Protein AF-A0A5C7Q6E4-F1 (afdb_monomer)

Mean predicted aligned error: 8.17 Å

Sequence (315 aa):
MKYPILRIAEDGSVPSKRLRVQKKTRAFSCTLLRSVCWPSYKSGTGKSFTATLRPIFLDYCGTESEHRAFTANLRTGRVASLDGDRTHIELLRSDPYVYAPPQRCEAGIRQIVYLPELFDLDPKQTNSETIAVVVMPPAALLNSVTPAELGAVSAALKLTNAAIDQERARIEAENVKRASSEDWYSRRPLAMPERLTLDIEALCYWALVARELSVRLDARTRFPIPQTPEFRALLLQTLYGLRLLALTDGNPLEALQAPGSYFYGRSSGGGLAVHGPGEWRANDDCGYLAPVALHIEQAKLGELLAELAKDYFNV

Structure (mmCIF, N/CA/C/O backbone):
data_AF-A0A5C7Q6E4-F1
#
_entry.id   AF-A0A5C7Q6E4-F1
#
loop_
_atom_site.group_PDB
_atom_site.id
_atom_site.type_symbol
_atom_site.label_atom_id
_atom_site.label_alt_id
_atom_site.label_comp_id
_atom_site.label_asym_id
_atom_site.label_entity_id
_atom_site.label_seq_id
_atom_site.pdbx_PDB_ins_code
_atom_site.Cartn_x
_atom_site.Cartn_y
_atom_site.Cartn_z
_atom_site.occupancy
_atom_site.B_iso_or_equiv
_atom_site.auth_seq_id
_atom_site.auth_comp_id
_atom_site.auth_asym_id
_atom_site.auth_atom_id
_atom_site.pdbx_PDB_model_num
ATOM 1 N N . MET A 1 1 ? 18.509 17.754 -11.764 1.00 56.34 1 MET A N 1
ATOM 2 C CA . MET A 1 1 ? 17.885 16.681 -12.569 1.00 56.34 1 MET A CA 1
ATOM 3 C C . MET A 1 1 ? 16.765 16.108 -11.714 1.00 56.34 1 MET A C 1
ATOM 5 O O . MET A 1 1 ? 17.052 15.794 -10.569 1.00 56.34 1 MET A O 1
ATOM 9 N N . LYS A 1 2 ? 15.510 16.103 -12.192 1.00 73.00 2 LYS A N 1
ATOM 10 C CA . LYS A 1 2 ? 14.341 15.716 -11.372 1.00 73.00 2 LYS A CA 1
ATOM 11 C C . LYS A 1 2 ? 14.400 14.238 -10.969 1.00 73.00 2 LYS A C 1
ATOM 13 O O . LYS A 1 2 ? 14.178 13.914 -9.813 1.00 73.00 2 LYS A O 1
ATOM 18 N N . TYR A 1 3 ? 14.778 13.378 -11.910 1.00 82.94 3 TYR A N 1
ATOM 19 C CA . TYR A 1 3 ? 14.846 11.932 -11.733 1.00 82.94 3 TYR A CA 1
ATOM 20 C C . TYR A 1 3 ? 16.291 11.437 -11.568 1.00 82.94 3 TYR A C 1
ATOM 22 O O . TYR A 1 3 ? 17.164 11.905 -12.308 1.00 82.94 3 TYR A O 1
ATOM 30 N N . PRO A 1 4 ? 16.560 10.475 -10.666 1.00 87.19 4 PRO A N 1
ATOM 31 C CA . PRO A 1 4 ? 17.855 9.802 -10.586 1.00 87.19 4 PRO A CA 1
ATOM 32 C C . PRO A 1 4 ? 18.147 8.944 -11.827 1.00 87.19 4 PRO A C 1
ATOM 34 O O . PRO A 1 4 ? 17.231 8.433 -12.473 1.00 87.19 4 PRO A O 1
ATOM 37 N N . ILE A 1 5 ? 19.426 8.717 -12.131 1.00 89.75 5 ILE A N 1
ATOM 38 C CA . ILE A 1 5 ? 19.857 7.777 -13.177 1.00 89.75 5 ILE A CA 1
ATOM 39 C C . ILE A 1 5 ? 20.369 6.492 -12.523 1.00 89.75 5 ILE A C 1
ATOM 41 O O . ILE A 1 5 ? 21.129 6.525 -11.556 1.00 89.75 5 ILE A O 1
ATOM 45 N N . LEU A 1 6 ?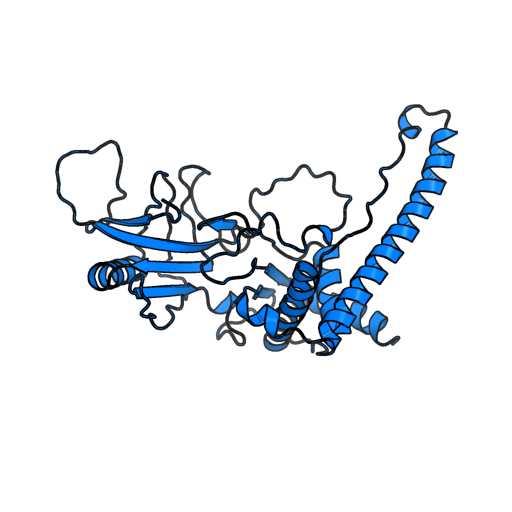 19.968 5.357 -13.081 1.00 91.19 6 LEU A N 1
ATOM 46 C CA . LEU A 1 6 ? 20.527 4.041 -12.827 1.00 91.19 6 LEU A CA 1
ATOM 47 C C . LEU A 1 6 ? 21.587 3.731 -13.870 1.00 91.19 6 LEU A C 1
ATOM 49 O O . LEU A 1 6 ? 21.345 3.913 -15.062 1.00 91.19 6 LEU A O 1
ATOM 53 N N . ARG A 1 7 ? 22.739 3.217 -13.440 1.00 91.94 7 ARG A N 1
ATOM 54 C CA . ARG A 1 7 ? 23.830 2.838 -14.346 1.00 91.94 7 ARG A CA 1
ATOM 55 C C . ARG A 1 7 ? 24.311 1.424 -14.080 1.00 91.94 7 ARG A C 1
ATOM 57 O O . ARG A 1 7 ? 24.544 1.057 -12.932 1.00 91.94 7 ARG A O 1
ATOM 64 N N . ILE A 1 8 ? 24.512 0.659 -15.147 1.00 89.31 8 ILE A N 1
ATOM 65 C CA . ILE A 1 8 ? 25.194 -0.638 -15.107 1.00 89.31 8 ILE A CA 1
ATOM 66 C C . ILE A 1 8 ? 26.396 -0.565 -16.046 1.00 89.31 8 ILE A C 1
ATOM 68 O O . ILE A 1 8 ? 26.243 -0.256 -17.231 1.00 89.31 8 ILE A O 1
ATOM 72 N N . ALA A 1 9 ? 27.590 -0.852 -15.529 1.00 80.38 9 ALA A N 1
ATOM 73 C CA . ALA A 1 9 ? 28.785 -0.976 -16.356 1.00 80.38 9 ALA A CA 1
ATOM 74 C C . ALA A 1 9 ? 28.756 -2.289 -17.159 1.00 80.38 9 ALA A C 1
ATOM 76 O O . ALA A 1 9 ? 28.317 -3.331 -16.665 1.00 80.38 9 ALA A O 1
ATOM 77 N N . GLU A 1 10 ? 29.237 -2.259 -18.402 1.00 66.06 10 GLU A N 1
ATOM 78 C CA . GLU A 1 10 ? 29.269 -3.421 -19.302 1.00 66.06 10 GLU A CA 1
ATOM 79 C C . GLU A 1 10 ? 30.142 -4.574 -18.775 1.00 66.06 10 GLU A C 1
ATOM 81 O O . GLU A 1 10 ? 29.842 -5.739 -19.036 1.00 66.06 10 GLU A O 1
ATOM 86 N N . ASP A 1 11 ? 31.156 -4.286 -17.958 1.00 65.38 11 ASP A N 1
ATOM 87 C CA . ASP A 1 11 ? 31.991 -5.287 -17.280 1.00 65.38 11 ASP A CA 1
ATOM 88 C C . ASP A 1 11 ? 31.411 -5.761 -15.933 1.00 65.38 11 ASP A C 1
ATOM 90 O O . ASP A 1 11 ? 32.007 -6.604 -15.266 1.00 65.38 11 ASP A O 1
ATOM 94 N N . GLY A 1 12 ? 30.251 -5.235 -15.521 1.00 58.91 12 GLY A N 1
ATOM 95 C CA . GLY A 1 12 ? 29.641 -5.518 -14.221 1.00 58.91 12 GLY A CA 1
ATOM 96 C C . GLY A 1 12 ? 30.391 -4.905 -13.036 1.00 58.91 12 GLY A C 1
ATOM 97 O O . GLY A 1 12 ? 30.035 -5.182 -11.891 1.00 58.91 12 GLY A O 1
ATOM 98 N N . SER A 1 13 ? 31.411 -4.075 -13.282 1.00 59.16 13 SER A N 1
ATOM 99 C CA . SER A 1 13 ? 32.113 -3.366 -12.219 1.00 59.16 13 SER A CA 1
ATOM 100 C C . SER A 1 13 ? 31.214 -2.291 -11.610 1.00 59.16 13 SER A C 1
ATOM 102 O O . SER A 1 13 ? 30.455 -1.601 -12.294 1.00 59.16 13 SER A O 1
ATOM 104 N N . VAL A 1 14 ? 31.300 -2.126 -10.291 1.00 57.50 14 VAL A N 1
ATOM 105 C CA . VAL A 1 14 ? 30.669 -0.987 -9.626 1.00 57.50 14 VAL A CA 1
ATOM 106 C C . VAL A 1 14 ? 31.525 0.250 -9.923 1.00 57.50 14 VAL A C 1
ATOM 108 O O . VAL A 1 14 ? 32.718 0.229 -9.598 1.00 57.50 14 VAL A O 1
ATOM 111 N N . PRO A 1 15 ? 30.977 1.336 -10.505 1.00 50.78 15 PRO A N 1
ATOM 112 C CA . PRO A 1 15 ? 31.772 2.509 -10.857 1.00 50.78 15 PRO A CA 1
ATOM 113 C C . PRO A 1 15 ? 32.374 3.162 -9.602 1.00 50.78 15 PRO A C 1
ATOM 115 O O . PRO A 1 15 ? 31.714 3.911 -8.883 1.00 50.78 15 PRO A O 1
ATOM 118 N N . SER A 1 16 ? 33.645 2.887 -9.301 1.00 49.28 16 SER A N 1
ATOM 119 C CA . SER A 1 16 ? 34.326 3.516 -8.167 1.00 49.28 16 SER A CA 1
ATOM 120 C C . SER A 1 16 ? 34.857 4.898 -8.566 1.00 49.28 16 SER A C 1
ATOM 122 O O . SER A 1 16 ? 35.568 5.046 -9.560 1.00 49.28 16 SER A O 1
ATOM 124 N N . LYS A 1 17 ? 34.580 5.934 -7.757 1.00 50.31 17 LYS A N 1
ATOM 125 C CA . LYS A 1 17 ? 35.124 7.296 -7.971 1.00 50.31 17 LYS A CA 1
ATOM 126 C C . LYS A 1 17 ? 36.666 7.353 -7.938 1.00 50.31 17 LYS A C 1
ATOM 128 O O . LYS A 1 17 ? 37.229 8.350 -8.376 1.00 50.31 17 LYS A O 1
ATOM 133 N N . ARG A 1 18 ? 37.353 6.327 -7.409 1.00 46.25 18 ARG A N 1
ATOM 134 C CA . ARG A 1 18 ? 38.813 6.331 -7.171 1.00 46.25 18 ARG A CA 1
ATOM 135 C C . ARG A 1 18 ? 39.655 5.740 -8.304 1.00 46.25 18 ARG A C 1
ATOM 137 O O . ARG A 1 18 ? 40.854 5.980 -8.323 1.00 46.25 18 ARG A O 1
ATOM 144 N N . LEU A 1 19 ? 39.056 5.043 -9.267 1.00 43.25 19 LEU A N 1
ATOM 145 C CA . LEU A 1 19 ? 39.764 4.495 -10.427 1.00 43.25 19 LEU A CA 1
ATOM 146 C C . LEU A 1 19 ? 39.257 5.153 -11.714 1.00 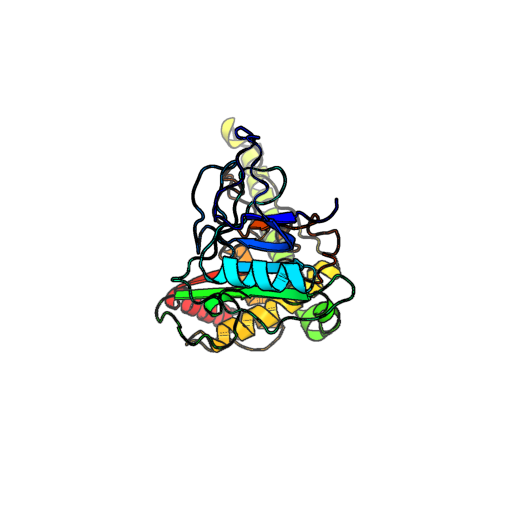43.25 19 LEU A C 1
ATOM 148 O O . LEU A 1 19 ? 38.675 4.511 -12.578 1.00 43.25 19 LEU A O 1
ATOM 152 N N . ARG A 1 20 ? 39.539 6.452 -11.875 1.00 44.19 20 ARG A N 1
ATOM 153 C CA . ARG A 1 20 ? 39.555 7.116 -13.195 1.00 44.19 20 ARG A CA 1
ATOM 154 C C . ARG A 1 20 ? 40.805 6.704 -13.994 1.00 44.19 20 ARG A C 1
ATOM 156 O O . ARG A 1 20 ? 41.472 7.540 -14.593 1.00 44.19 20 ARG A O 1
ATOM 163 N N . VAL A 1 21 ? 41.144 5.416 -14.002 1.00 43.50 21 VAL A N 1
ATOM 164 C CA . VAL A 1 21 ? 42.057 4.889 -15.019 1.00 43.50 21 VAL A CA 1
ATOM 165 C C . VAL A 1 21 ? 41.197 4.653 -16.251 1.00 43.50 21 VAL A C 1
ATOM 167 O O . VAL A 1 21 ? 40.199 3.940 -16.193 1.00 43.50 21 VAL A O 1
ATOM 170 N N . GLN A 1 22 ? 41.550 5.344 -17.330 1.00 44.62 22 GLN A N 1
ATOM 171 C CA . GLN A 1 22 ? 40.852 5.445 -18.608 1.00 44.62 22 GLN A CA 1
ATOM 172 C C . GLN A 1 22 ? 40.637 4.084 -19.300 1.00 44.62 22 GLN A C 1
ATOM 174 O O . GLN A 1 22 ? 41.231 3.799 -20.335 1.00 44.62 22 GLN A O 1
ATOM 179 N N . LYS A 1 23 ? 39.740 3.243 -18.792 1.00 46.44 23 LYS A N 1
ATOM 180 C CA . LYS A 1 23 ? 39.027 2.288 -19.641 1.00 46.44 23 LYS A CA 1
ATOM 181 C C . LYS A 1 23 ? 37.675 2.905 -19.953 1.00 46.44 23 LYS A C 1
ATOM 183 O O . LYS A 1 23 ? 36.889 3.171 -19.052 1.00 46.44 23 LYS A O 1
ATOM 188 N N . LYS A 1 24 ? 37.424 3.181 -21.237 1.00 46.47 24 LYS A N 1
ATOM 189 C CA . LYS A 1 24 ? 36.079 3.473 -21.746 1.00 46.47 24 LYS A CA 1
ATOM 190 C C . LYS A 1 24 ? 35.253 2.193 -21.618 1.00 46.47 24 LYS A C 1
ATOM 192 O O . LYS A 1 24 ? 35.083 1.470 -22.592 1.00 46.47 24 LYS A O 1
ATOM 197 N N . THR A 1 25 ? 34.803 1.868 -20.415 1.00 55.84 25 THR A N 1
ATOM 198 C CA . THR A 1 25 ? 33.768 0.858 -20.230 1.00 55.84 25 THR A CA 1
ATOM 199 C C . THR A 1 25 ? 32.462 1.468 -20.704 1.00 55.84 25 THR A C 1
ATOM 201 O O . THR A 1 25 ? 32.078 2.556 -20.266 1.00 55.84 25 THR A O 1
ATOM 204 N N . ARG A 1 26 ? 31.790 0.800 -21.644 1.00 71.06 26 ARG A N 1
ATOM 205 C CA . ARG A 1 26 ? 30.433 1.179 -22.019 1.00 71.06 26 ARG A CA 1
ATOM 206 C C . ARG A 1 26 ? 29.566 1.033 -20.768 1.00 71.06 26 ARG A C 1
ATOM 208 O O . ARG A 1 26 ? 29.703 0.068 -20.019 1.00 71.06 26 ARG A O 1
ATOM 215 N N . ALA A 1 27 ? 28.709 2.004 -20.510 1.00 81.19 27 ALA A N 1
ATOM 216 C CA . ALA A 1 27 ? 27.735 1.933 -19.432 1.00 81.19 27 ALA A CA 1
ATOM 217 C C . ALA A 1 27 ? 26.349 2.096 -20.041 1.00 81.19 27 ALA A C 1
ATOM 219 O O . ALA A 1 27 ? 26.173 2.866 -20.986 1.00 81.19 27 ALA A O 1
ATOM 220 N N . PHE A 1 28 ? 25.386 1.358 -19.508 1.00 89.12 28 PHE A N 1
ATOM 221 C CA . PHE A 1 28 ? 23.985 1.480 -19.882 1.00 89.12 28 PHE A CA 1
ATOM 222 C C . PHE A 1 28 ? 23.279 2.267 -18.792 1.00 89.12 28 PHE A C 1
ATOM 224 O O . PHE A 1 28 ? 23.440 1.948 -17.609 1.00 89.12 28 PHE A O 1
ATOM 231 N N . SER A 1 29 ? 22.529 3.290 -19.192 1.00 91.88 29 SER A N 1
ATOM 232 C CA . SER A 1 29 ? 21.852 4.183 -18.261 1.00 91.88 29 SER A CA 1
ATOM 233 C C . SER A 1 29 ? 20.348 4.158 -18.490 1.00 91.88 29 SER A C 1
ATOM 235 O O . SER A 1 29 ? 19.885 4.098 -19.624 1.00 91.88 29 SER A O 1
ATOM 237 N N . CYS A 1 30 ? 19.577 4.195 -17.411 1.00 94.12 30 CYS A N 1
ATOM 238 C CA . CYS A 1 30 ? 18.129 4.377 -17.447 1.00 94.12 30 CYS A CA 1
ATOM 239 C C . CYS A 1 30 ? 17.724 5.356 -16.347 1.00 94.12 30 CYS A C 1
ATOM 241 O O . CYS A 1 30 ? 18.316 5.376 -15.273 1.00 94.12 30 CYS A O 1
ATOM 243 N N . THR A 1 31 ? 16.710 6.165 -16.595 1.00 92.88 31 THR A N 1
ATOM 244 C CA . THR A 1 31 ? 16.103 7.056 -15.611 1.00 92.88 31 THR A CA 1
ATOM 245 C C . THR A 1 31 ? 15.245 6.242 -14.644 1.00 92.88 31 THR A C 1
ATOM 247 O O . THR A 1 31 ? 14.344 5.527 -15.078 1.00 92.88 31 THR A O 1
ATOM 250 N N . LEU A 1 32 ? 15.507 6.343 -13.338 1.00 91.94 32 LEU A N 1
ATOM 251 C CA . LEU A 1 32 ? 14.658 5.754 -12.302 1.00 91.94 32 LEU A CA 1
ATOM 252 C C . LEU A 1 32 ? 13.390 6.591 -12.166 1.00 91.94 32 LEU A C 1
ATOM 254 O O . LEU A 1 32 ? 13.480 7.733 -11.726 1.00 91.94 32 LEU A O 1
ATOM 258 N N . LEU A 1 33 ? 12.234 6.010 -12.484 1.00 90.56 33 LEU A N 1
ATOM 259 C CA . LEU A 1 33 ? 10.931 6.640 -12.276 1.00 90.56 33 LEU A CA 1
ATOM 260 C C . LEU A 1 33 ? 10.447 6.402 -10.844 1.00 90.56 33 LEU A C 1
ATOM 262 O O . LEU A 1 33 ? 10.164 7.348 -10.114 1.00 90.56 33 LEU A O 1
ATOM 266 N N . ARG A 1 34 ? 10.430 5.138 -10.404 1.00 90.56 34 ARG A N 1
ATOM 267 C CA . ARG A 1 34 ? 10.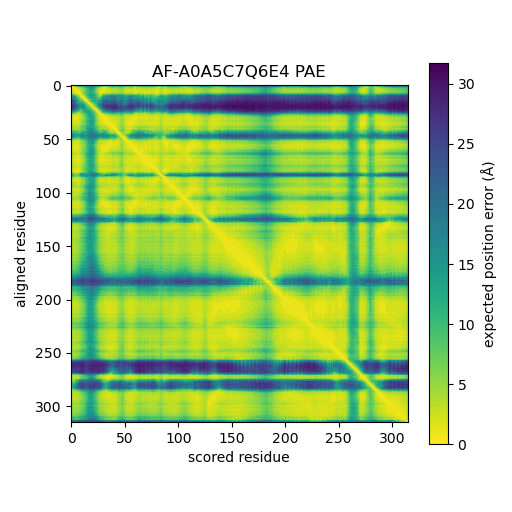042 4.768 -9.040 1.00 90.56 34 ARG A CA 1
ATOM 268 C C . ARG A 1 34 ? 10.680 3.457 -8.607 1.00 90.56 34 ARG A C 1
ATOM 270 O O . ARG A 1 34 ? 10.789 2.514 -9.377 1.00 90.56 34 ARG A O 1
ATOM 277 N N . SER A 1 35 ? 11.077 3.377 -7.349 1.00 92.06 35 SER A N 1
ATOM 278 C CA . SER A 1 35 ? 11.512 2.157 -6.682 1.00 92.06 35 SER A CA 1
ATOM 279 C C . SER A 1 35 ? 10.841 2.102 -5.320 1.00 92.06 35 SER A C 1
ATOM 281 O O . SER A 1 35 ? 10.897 3.074 -4.573 1.00 92.06 35 SER A O 1
ATOM 283 N N . VAL A 1 36 ? 10.189 0.987 -5.008 1.00 92.50 36 VAL A N 1
ATOM 284 C CA . VAL A 1 36 ? 9.581 0.738 -3.698 1.00 92.50 36 VAL A CA 1
ATOM 285 C C . VAL A 1 36 ? 10.333 -0.409 -3.049 1.00 92.50 36 VAL A C 1
ATOM 287 O O . VAL A 1 36 ? 10.425 -1.499 -3.613 1.00 92.50 36 VAL A O 1
ATOM 290 N N . CYS A 1 37 ? 10.874 -0.166 -1.864 1.00 91.38 37 CYS A N 1
ATOM 291 C CA . CYS A 1 37 ? 11.560 -1.147 -1.037 1.00 91.38 37 CYS A CA 1
ATOM 292 C C . CYS A 1 37 ? 10.750 -1.389 0.235 1.00 91.38 37 CYS A C 1
ATOM 294 O O . CYS A 1 37 ? 10.215 -0.452 0.820 1.00 91.38 37 CYS A O 1
ATOM 296 N N . TRP A 1 38 ? 10.701 -2.637 0.692 1.00 90.88 38 TRP A N 1
ATOM 297 C CA . TRP A 1 38 ? 10.017 -3.001 1.928 1.00 90.88 38 TRP A CA 1
ATOM 298 C C . TRP A 1 38 ? 10.963 -3.819 2.808 1.00 90.88 38 TRP A C 1
ATOM 300 O O . TRP A 1 38 ? 10.960 -5.045 2.721 1.00 90.88 38 TRP A O 1
ATOM 310 N N . PRO A 1 39 ? 11.830 -3.176 3.611 1.00 85.94 39 PRO A N 1
ATOM 311 C CA . PRO A 1 39 ? 12.955 -3.868 4.236 1.00 85.94 39 PRO A CA 1
ATOM 312 C C . PRO A 1 39 ? 12.559 -4.955 5.245 1.00 85.94 39 PRO A C 1
ATOM 314 O O . PRO A 1 39 ? 13.332 -5.891 5.437 1.00 85.94 39 PRO A O 1
ATOM 317 N N . SER A 1 40 ? 11.367 -4.862 5.849 1.00 83.56 40 SER A N 1
ATOM 318 C CA . SER A 1 40 ? 10.814 -5.898 6.737 1.00 83.56 40 SER A CA 1
ATOM 319 C C . SER A 1 40 ? 10.341 -7.149 5.995 1.00 83.56 40 SER A C 1
ATOM 321 O O . SER A 1 40 ? 10.350 -8.230 6.573 1.00 83.56 40 SER A O 1
ATOM 323 N N . TYR A 1 41 ? 9.969 -7.021 4.720 1.00 85.62 41 TYR A N 1
ATOM 324 C CA . TYR A 1 41 ? 9.653 -8.155 3.854 1.00 85.62 41 TYR A CA 1
ATOM 325 C C . TYR A 1 41 ? 10.903 -8.676 3.141 1.00 85.62 41 TYR A C 1
ATOM 327 O O . TYR A 1 41 ? 11.169 -9.874 3.094 1.00 85.62 41 TYR A O 1
ATOM 335 N N . LYS A 1 42 ? 11.702 -7.753 2.603 1.00 85.44 42 LYS A N 1
ATOM 336 C CA . LYS A 1 42 ? 12.900 -8.053 1.831 1.00 85.44 42 LYS A CA 1
ATOM 337 C C . LYS A 1 42 ? 14.005 -7.063 2.142 1.00 85.44 42 LYS A C 1
ATOM 339 O O . LYS A 1 42 ? 14.030 -5.934 1.648 1.00 85.44 42 LYS A O 1
ATOM 344 N N . SER A 1 43 ? 14.948 -7.515 2.956 1.00 84.06 43 SER A N 1
ATOM 345 C CA . SER A 1 43 ? 16.066 -6.696 3.391 1.00 84.06 43 SER A CA 1
ATOM 346 C C . SER A 1 43 ? 17.073 -6.467 2.263 1.00 84.06 43 SER A C 1
ATOM 348 O O . SER A 1 43 ? 17.479 -7.380 1.535 1.00 84.06 43 SER A O 1
ATOM 350 N N . GLY A 1 44 ? 17.493 -5.210 2.131 1.00 79.19 44 GLY A N 1
ATOM 351 C CA . GLY A 1 44 ? 18.699 -4.856 1.395 1.00 79.19 44 GLY A CA 1
ATOM 352 C C . GLY A 1 44 ? 19.966 -5.270 2.150 1.00 79.19 44 GLY A C 1
ATOM 353 O O . GLY A 1 44 ? 19.911 -5.812 3.254 1.00 79.19 44 GLY A O 1
ATOM 354 N N . THR A 1 45 ? 21.129 -4.980 1.572 1.00 77.75 45 THR A N 1
ATOM 355 C CA . THR A 1 45 ? 22.430 -5.209 2.223 1.00 77.75 45 THR A CA 1
ATOM 356 C C . THR A 1 45 ? 23.226 -3.909 2.355 1.00 77.75 45 THR A C 1
ATOM 358 O O . THR A 1 45 ? 22.983 -2.943 1.639 1.00 77.75 45 THR A O 1
ATOM 361 N N . GLY A 1 46 ? 24.190 -3.855 3.279 1.00 66.88 46 GLY A N 1
ATOM 362 C CA . GLY A 1 46 ? 25.039 -2.674 3.490 1.00 66.88 46 GLY A CA 1
ATOM 363 C C . GLY A 1 46 ? 24.464 -1.626 4.457 1.00 66.88 46 GLY A C 1
ATOM 364 O O . GLY A 1 46 ? 23.350 -1.746 4.958 1.00 66.88 46 GLY A O 1
ATOM 365 N N . LYS A 1 47 ? 25.271 -0.605 4.782 1.00 62.12 47 LYS A N 1
ATOM 366 C CA . LYS A 1 47 ? 24.898 0.504 5.685 1.00 62.12 47 LYS A CA 1
ATOM 367 C C . LYS A 1 47 ? 24.387 1.701 4.875 1.00 62.12 47 LYS A C 1
ATOM 369 O O . LYS A 1 47 ? 24.843 1.880 3.757 1.00 62.12 47 LYS A O 1
ATOM 374 N N . SER A 1 48 ? 23.522 2.531 5.470 1.00 58.69 48 SER A N 1
ATOM 375 C CA . SER A 1 48 ? 22.813 3.703 4.895 1.00 58.69 48 SER A CA 1
ATOM 376 C C . SER A 1 48 ? 23.381 4.303 3.589 1.00 58.69 48 SER A C 1
ATOM 378 O O . SER A 1 48 ? 22.704 4.302 2.571 1.00 58.69 48 SER A O 1
ATOM 380 N N . PHE A 1 49 ? 24.641 4.753 3.574 1.00 50.78 49 PHE A N 1
ATOM 381 C CA . PHE A 1 49 ? 25.243 5.443 2.419 1.00 50.78 49 PHE A CA 1
ATOM 382 C C . PHE A 1 49 ? 25.854 4.530 1.345 1.00 50.78 49 PHE A C 1
ATOM 384 O O . PHE A 1 49 ? 26.345 5.031 0.340 1.00 50.78 49 PHE A O 1
ATOM 391 N N . THR A 1 50 ? 25.894 3.218 1.582 1.00 63.66 50 THR A N 1
ATOM 392 C CA . THR A 1 50 ? 26.392 2.158 0.687 1.00 63.66 50 THR A CA 1
ATOM 393 C C . THR A 1 50 ? 25.358 1.038 0.536 1.00 63.66 50 THR A C 1
ATOM 395 O O . THR A 1 50 ? 25.723 -0.137 0.434 1.00 63.66 50 THR A O 1
ATOM 398 N N . ALA A 1 51 ? 24.073 1.367 0.680 1.00 80.75 51 ALA A N 1
ATOM 399 C CA . ALA A 1 51 ? 23.021 0.368 0.748 1.00 80.75 51 ALA A CA 1
ATOM 400 C C . ALA A 1 51 ? 22.750 -0.226 -0.639 1.00 80.75 51 ALA A C 1
ATOM 402 O O . ALA A 1 51 ? 22.577 0.492 -1.622 1.00 80.75 51 ALA A O 1
ATOM 403 N N . THR A 1 52 ? 22.681 -1.548 -0.708 1.00 86.88 52 THR A N 1
ATOM 404 C CA . THR A 1 52 ? 22.106 -2.270 -1.837 1.00 86.88 52 THR A CA 1
ATOM 405 C C . THR A 1 52 ? 20.635 -2.490 -1.541 1.00 86.88 52 THR A C 1
ATOM 407 O O . THR A 1 52 ? 20.264 -3.291 -0.683 1.00 86.88 52 THR A O 1
ATOM 410 N N . LEU A 1 53 ? 19.806 -1.730 -2.237 1.00 89.81 53 LEU A N 1
ATOM 411 C CA . LEU A 1 53 ? 18.360 -1.783 -2.206 1.00 89.81 53 LEU A CA 1
ATOM 412 C C . LEU A 1 53 ? 17.870 -2.975 -3.027 1.00 89.81 53 LEU A C 1
ATOM 414 O O . LEU A 1 53 ? 18.341 -3.219 -4.139 1.00 89.81 53 LEU A O 1
ATOM 418 N N . ARG A 1 54 ? 16.882 -3.684 -2.484 1.00 92.50 54 ARG A N 1
ATOM 419 C CA . ARG A 1 54 ? 16.192 -4.788 -3.153 1.00 92.50 54 ARG A CA 1
ATOM 420 C C . ARG A 1 54 ? 14.722 -4.423 -3.298 1.00 92.50 54 ARG A C 1
ATOM 422 O O . ARG A 1 54 ? 13.933 -4.710 -2.397 1.00 92.50 54 ARG A O 1
ATOM 429 N N . PRO A 1 55 ? 14.356 -3.719 -4.378 1.00 94.25 55 PRO A N 1
ATOM 430 C CA . PRO A 1 55 ? 13.003 -3.220 -4.531 1.00 94.25 55 PRO A CA 1
ATOM 431 C C . PRO A 1 55 ? 12.006 -4.360 -4.713 1.00 94.25 55 PRO A C 1
ATOM 433 O O . PRO A 1 55 ? 12.279 -5.338 -5.404 1.00 94.25 55 PRO A O 1
ATOM 436 N N . ILE A 1 56 ? 10.823 -4.209 -4.132 1.00 95.38 56 ILE A N 1
ATOM 437 C CA . ILE A 1 56 ? 9.658 -5.046 -4.430 1.00 95.38 56 ILE A CA 1
ATOM 438 C C . ILE A 1 56 ? 8.935 -4.577 -5.702 1.00 95.38 56 ILE A C 1
ATOM 440 O O . ILE A 1 56 ? 8.204 -5.348 -6.320 1.00 95.38 56 ILE A O 1
ATOM 444 N N . PHE A 1 57 ? 9.176 -3.325 -6.103 1.00 96.56 57 PHE A N 1
ATOM 445 C CA . PHE A 1 57 ? 8.677 -2.694 -7.320 1.00 96.56 57 PHE A CA 1
ATOM 446 C C . PHE A 1 57 ? 9.726 -1.727 -7.870 1.00 96.56 57 PHE A C 1
ATOM 448 O O . PHE A 1 57 ? 10.301 -0.942 -7.116 1.00 96.56 57 PHE A O 1
ATOM 455 N N . LEU A 1 58 ? 9.953 -1.757 -9.177 1.00 96.25 58 LEU A N 1
ATOM 456 C CA . LEU A 1 58 ? 10.907 -0.920 -9.887 1.00 96.25 58 LEU A CA 1
ATOM 457 C C . LEU A 1 58 ? 10.311 -0.479 -11.228 1.00 96.25 58 LEU A C 1
ATOM 459 O O . LEU A 1 58 ? 9.882 -1.304 -12.028 1.00 96.25 58 LEU A O 1
ATOM 463 N N . ASP A 1 59 ? 10.349 0.817 -11.490 1.00 95.12 59 ASP A N 1
ATOM 464 C CA . ASP A 1 59 ? 9.908 1.460 -12.719 1.00 95.12 59 ASP A CA 1
ATOM 465 C C . ASP A 1 59 ? 11.021 2.377 -13.225 1.00 95.12 59 ASP A C 1
ATOM 467 O O . ASP A 1 59 ? 11.528 3.236 -12.494 1.00 95.12 59 ASP A O 1
ATOM 471 N N . TYR A 1 60 ? 11.438 2.166 -14.466 1.00 95.00 60 TYR A N 1
ATOM 472 C CA . TYR A 1 60 ? 12.504 2.929 -15.102 1.00 95.00 60 TYR A CA 1
ATOM 473 C C . TYR A 1 60 ? 12.227 3.137 -16.584 1.00 95.00 60 TYR A C 1
ATOM 475 O O . TYR A 1 60 ? 11.515 2.365 -17.225 1.00 95.00 60 TYR A O 1
ATOM 483 N N . CYS A 1 61 ? 12.831 4.183 -17.137 1.00 94.69 61 CYS A N 1
ATOM 484 C CA . CYS A 1 61 ? 12.723 4.538 -18.544 1.00 94.69 61 CYS A CA 1
ATOM 485 C C . CYS A 1 61 ? 14.111 4.708 -19.159 1.00 94.69 61 CYS A C 1
ATOM 487 O O . CYS A 1 61 ? 15.019 5.233 -18.520 1.00 94.69 61 CYS A O 1
ATOM 489 N N . GLY A 1 62 ? 14.290 4.281 -20.403 1.00 94.56 62 GLY A N 1
ATOM 490 C CA . GLY A 1 62 ? 15.531 4.490 -21.145 1.00 94.56 62 GLY A CA 1
ATOM 491 C C . GLY A 1 62 ? 15.281 4.605 -22.639 1.00 94.56 62 GLY A C 1
ATOM 492 O O . GLY A 1 62 ? 14.192 4.302 -23.125 1.00 94.56 62 GLY A O 1
ATOM 493 N N . THR A 1 63 ? 16.297 5.017 -23.391 1.00 94.06 63 THR A N 1
ATOM 494 C CA . THR A 1 63 ? 16.244 4.960 -24.859 1.00 94.06 63 THR A CA 1
ATOM 495 C C . THR A 1 63 ? 16.107 3.508 -25.335 1.00 94.06 63 THR A C 1
ATOM 497 O O . THR A 1 63 ? 16.448 2.581 -24.605 1.00 94.06 63 THR A O 1
ATOM 500 N N . GLU A 1 64 ? 15.635 3.264 -26.562 1.00 89.31 64 GLU A N 1
ATOM 501 C CA . GLU A 1 64 ? 15.422 1.890 -27.059 1.00 89.31 64 GLU A CA 1
ATOM 502 C C . GLU A 1 64 ? 16.697 1.025 -27.026 1.00 89.31 64 GLU A C 1
ATOM 504 O O . GLU A 1 64 ? 16.641 -0.174 -26.737 1.00 89.31 64 GLU A O 1
ATOM 509 N N . SER A 1 65 ? 17.858 1.635 -27.273 1.00 86.88 65 SER A N 1
ATOM 510 C CA . SER A 1 65 ? 19.152 0.953 -27.230 1.00 86.88 65 SER A CA 1
ATOM 511 C C . SER A 1 65 ? 19.645 0.714 -25.798 1.00 86.88 65 SER A C 1
ATOM 513 O O . SER A 1 65 ? 20.129 -0.381 -25.500 1.00 86.88 65 SER A O 1
ATOM 515 N N . GLU A 1 66 ? 19.507 1.694 -24.900 1.00 93.25 66 GLU A N 1
ATOM 516 C CA . GLU A 1 66 ? 19.935 1.562 -23.504 1.00 93.25 66 GLU A CA 1
ATOM 517 C C . GLU A 1 66 ? 19.015 0.647 -22.702 1.00 93.25 66 GLU A C 1
ATOM 519 O O . GLU A 1 66 ? 19.511 -0.224 -21.990 1.00 93.25 66 GLU A O 1
ATOM 524 N N . HIS A 1 67 ? 17.694 0.781 -22.861 1.00 95.38 67 HIS A N 1
ATOM 525 C CA . HIS A 1 67 ? 16.684 -0.024 -22.168 1.00 95.38 67 HIS A CA 1
ATOM 526 C C . HIS A 1 67 ? 16.915 -1.518 -22.387 1.00 95.38 67 HIS A C 1
ATOM 528 O O . HIS A 1 67 ? 16.945 -2.284 -21.421 1.00 95.38 67 HIS A O 1
ATOM 534 N N . ARG A 1 68 ? 17.129 -1.939 -23.641 1.00 93.50 68 ARG A N 1
ATOM 535 C CA . ARG A 1 68 ? 17.321 -3.355 -23.982 1.00 93.50 68 ARG A CA 1
ATOM 536 C C . ARG A 1 68 ? 18.535 -3.937 -23.262 1.00 93.50 68 ARG A C 1
ATOM 538 O O . ARG A 1 68 ? 18.438 -4.995 -22.640 1.00 93.50 68 ARG A O 1
ATOM 545 N N . ALA A 1 69 ? 19.670 -3.244 -23.338 1.00 92.25 69 ALA A N 1
ATOM 546 C CA . ALA A 1 69 ? 20.905 -3.689 -22.707 1.00 92.25 69 ALA A CA 1
ATOM 547 C C . ALA A 1 69 ? 20.804 -3.643 -21.176 1.00 92.25 69 ALA A C 1
ATOM 549 O O . ALA A 1 69 ? 21.175 -4.604 -20.503 1.00 92.25 69 ALA A O 1
ATOM 550 N N . PHE A 1 70 ? 20.255 -2.567 -20.616 1.00 94.62 70 PHE A N 1
ATOM 551 C CA . PHE A 1 70 ? 20.076 -2.395 -19.177 1.00 94.62 70 PHE A CA 1
ATOM 552 C C . PHE A 1 70 ? 19.162 -3.478 -18.583 1.00 94.62 70 PHE A C 1
ATOM 554 O O . PHE A 1 70 ? 19.537 -4.143 -17.618 1.00 94.62 70 PHE A O 1
ATOM 561 N N . THR A 1 71 ? 18.015 -3.740 -19.221 1.00 95.38 71 THR A N 1
ATOM 562 C CA . THR A 1 71 ? 17.054 -4.777 -18.808 1.00 95.38 71 THR A CA 1
ATOM 563 C C . THR A 1 71 ? 17.679 -6.170 -18.843 1.00 95.38 71 THR A C 1
ATOM 565 O O . THR A 1 71 ? 17.510 -6.946 -17.902 1.00 95.38 71 THR A O 1
ATOM 568 N N . ALA A 1 72 ? 18.430 -6.496 -19.903 1.00 93.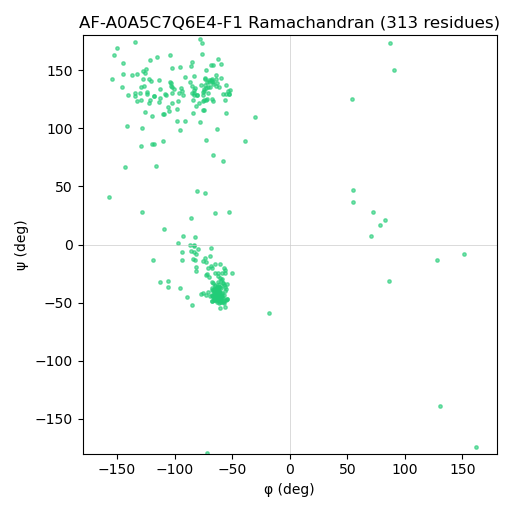38 72 ALA A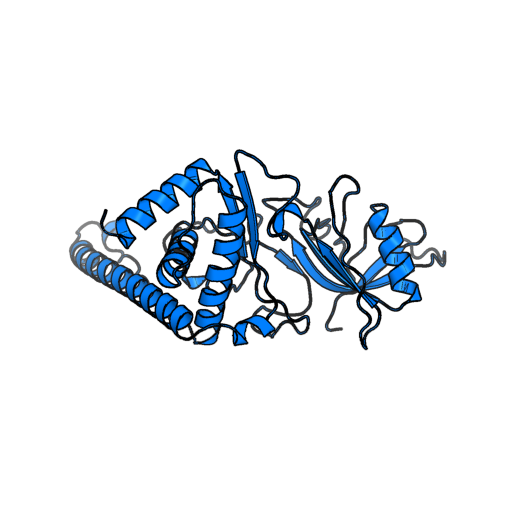 N 1
ATOM 569 C CA . ALA A 1 72 ? 19.128 -7.776 -20.005 1.00 93.38 72 ALA A CA 1
ATOM 570 C C . ALA A 1 72 ? 20.149 -7.954 -18.870 1.00 93.38 72 ALA A C 1
ATOM 572 O O . ALA A 1 72 ? 20.192 -9.009 -18.240 1.00 93.38 72 ALA A O 1
ATOM 573 N N . ASN A 1 73 ? 20.918 -6.908 -18.555 1.00 93.12 73 ASN A N 1
ATOM 574 C CA . ASN A 1 73 ? 21.878 -6.944 -17.455 1.00 93.12 73 ASN A CA 1
ATOM 575 C C . ASN A 1 73 ? 21.188 -7.107 -16.087 1.00 93.12 73 ASN A C 1
ATOM 577 O O . ASN A 1 73 ? 21.596 -7.974 -15.310 1.00 93.12 73 ASN A O 1
ATOM 581 N N . LEU A 1 74 ? 20.113 -6.356 -15.813 1.00 93.38 74 LEU A N 1
ATOM 582 C CA . LEU A 1 74 ? 19.325 -6.508 -14.582 1.00 93.38 74 LEU A CA 1
ATOM 583 C C . LEU A 1 74 ? 18.790 -7.936 -14.408 1.00 93.38 74 LEU A C 1
ATOM 585 O O . LEU A 1 74 ? 18.912 -8.503 -13.327 1.00 93.38 74 LEU A O 1
ATOM 589 N N . ARG A 1 75 ? 18.263 -8.551 -15.476 1.00 92.75 75 ARG A N 1
ATOM 590 C CA . ARG A 1 75 ? 17.775 -9.945 -15.448 1.00 92.75 75 ARG A CA 1
ATOM 591 C C . ARG A 1 75 ? 18.860 -10.954 -15.085 1.00 92.75 75 ARG A C 1
ATOM 593 O O . ARG A 1 75 ? 18.570 -11.996 -14.509 1.00 92.75 75 ARG A O 1
ATOM 600 N N . THR A 1 76 ? 20.118 -10.652 -15.401 1.00 90.12 76 THR A N 1
ATOM 601 C CA . THR A 1 76 ? 21.258 -11.498 -15.015 1.00 90.12 76 THR A CA 1
ATOM 602 C C . THR A 1 76 ? 21.746 -11.252 -13.584 1.00 90.12 76 THR A C 1
ATOM 604 O O . THR A 1 76 ? 22.742 -11.843 -13.171 1.00 90.12 76 THR A O 1
ATOM 607 N N . GLY A 1 77 ? 21.043 -10.422 -12.807 1.00 88.88 77 GLY A N 1
ATOM 608 C CA . GLY A 1 77 ? 21.391 -10.088 -11.427 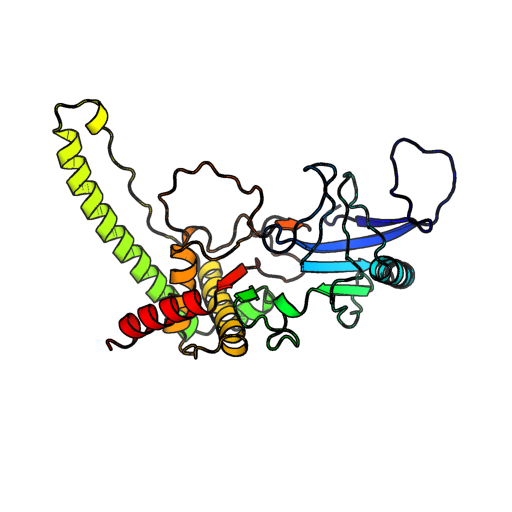1.00 88.88 77 GLY A CA 1
ATOM 609 C C . GLY A 1 77 ? 22.514 -9.064 -11.309 1.00 88.88 77 GLY A C 1
ATOM 610 O O . GLY A 1 77 ? 23.131 -8.962 -10.252 1.00 88.88 77 GLY A O 1
ATOM 611 N N . ARG A 1 78 ? 22.830 -8.325 -12.383 1.00 90.25 78 ARG A N 1
ATOM 612 C CA . ARG A 1 78 ? 23.806 -7.237 -12.282 1.00 90.25 78 ARG A CA 1
ATOM 613 C C . ARG A 1 78 ? 23.217 -6.068 -11.509 1.00 90.25 78 ARG A C 1
ATOM 615 O O . ARG A 1 78 ? 22.062 -5.696 -11.698 1.00 90.25 78 ARG A O 1
ATOM 622 N N . VAL A 1 79 ? 24.058 -5.476 -10.674 1.00 91.12 79 VAL A N 1
ATOM 623 C CA . VAL A 1 79 ? 23.698 -4.381 -9.781 1.00 91.12 79 VAL A CA 1
ATOM 624 C C . VAL A 1 79 ? 23.753 -3.049 -10.528 1.00 91.12 79 VAL A C 1
ATOM 626 O O . VAL A 1 79 ? 24.737 -2.755 -11.207 1.00 91.12 79 VAL A O 1
ATOM 629 N N . ALA A 1 80 ? 22.716 -2.226 -10.377 1.00 91.81 80 ALA A N 1
ATOM 630 C CA . ALA A 1 80 ? 22.677 -0.870 -10.914 1.00 91.81 80 ALA A CA 1
ATOM 631 C C . ALA A 1 80 ? 23.085 0.149 -9.842 1.00 91.81 80 ALA A C 1
ATOM 633 O O . ALA A 1 80 ? 22.560 0.129 -8.733 1.00 91.81 80 ALA A O 1
ATOM 634 N N . SER A 1 81 ? 24.005 1.064 -10.145 1.00 89.88 81 SER A N 1
ATOM 635 C CA . SER A 1 81 ? 24.321 2.192 -9.258 1.00 89.88 81 SER A CA 1
ATOM 636 C C . SER A 1 81 ? 23.317 3.325 -9.441 1.00 89.88 81 SER A C 1
ATOM 638 O O . SER A 1 81 ? 23.040 3.699 -10.582 1.00 89.88 81 SER A O 1
ATOM 640 N N . LEU A 1 82 ? 22.832 3.889 -8.336 1.00 86.88 82 LEU A N 1
ATOM 641 C CA . LEU A 1 82 ? 22.008 5.094 -8.315 1.00 86.88 82 LEU A CA 1
ATOM 642 C C . LEU A 1 82 ? 22.911 6.337 -8.337 1.00 86.88 82 LEU A C 1
ATOM 644 O O . LEU A 1 82 ? 23.875 6.415 -7.577 1.00 86.88 82 LEU A O 1
ATOM 648 N N . ASP A 1 83 ? 22.633 7.288 -9.229 1.00 73.94 83 ASP A N 1
ATOM 649 C CA . ASP A 1 83 ? 23.501 8.443 -9.481 1.00 73.94 83 ASP A CA 1
ATOM 650 C C . ASP A 1 83 ? 23.890 9.224 -8.213 1.00 73.94 83 ASP A C 1
ATOM 652 O O . ASP A 1 83 ? 23.051 9.593 -7.399 1.00 73.94 83 ASP A O 1
ATOM 656 N N . GLY A 1 84 ? 25.186 9.530 -8.079 1.00 62.53 84 GLY A N 1
ATOM 657 C CA . GLY A 1 84 ? 25.729 10.391 -7.018 1.00 62.53 84 GLY A CA 1
ATOM 658 C C . GLY A 1 84 ? 26.065 9.682 -5.702 1.00 62.53 84 GLY A C 1
ATOM 659 O O . GLY A 1 84 ? 27.072 10.049 -5.080 1.00 62.53 84 GLY A O 1
ATOM 660 N N . ASP A 1 85 ? 25.327 8.625 -5.363 1.00 62.75 85 ASP A N 1
ATOM 661 C CA . ASP A 1 85 ? 25.440 7.876 -4.109 1.00 62.75 85 ASP A CA 1
ATOM 662 C C . ASP A 1 85 ? 26.159 6.531 -4.282 1.00 62.75 85 ASP A C 1
ATOM 664 O O . ASP A 1 85 ? 26.317 6.014 -5.385 1.00 62.75 85 ASP A O 1
ATOM 668 N N . ARG A 1 86 ? 26.621 5.925 -3.176 1.00 73.75 86 ARG A N 1
ATOM 669 C CA . ARG A 1 86 ? 27.105 4.525 -3.195 1.00 73.75 86 ARG A CA 1
ATOM 670 C C . ARG A 1 86 ? 25.945 3.537 -3.016 1.00 73.75 86 ARG A C 1
ATOM 672 O O . ARG A 1 86 ? 26.144 2.422 -2.541 1.00 73.75 86 ARG A O 1
ATOM 679 N N . THR A 1 87 ? 24.738 3.982 -3.348 1.00 83.56 87 THR A N 1
ATOM 680 C CA . THR A 1 87 ? 23.509 3.206 -3.263 1.00 83.56 87 THR A CA 1
ATOM 681 C C . THR A 1 87 ? 23.324 2.417 -4.548 1.00 83.56 87 THR A C 1
ATOM 683 O O . THR A 1 87 ? 23.577 2.896 -5.658 1.00 83.56 87 THR A O 1
ATOM 686 N N . HIS A 1 88 ? 22.879 1.185 -4.386 1.00 88.94 88 HIS A N 1
ATOM 687 C CA . HIS A 1 88 ? 22.784 0.204 -5.446 1.00 88.94 88 HIS A CA 1
ATOM 688 C C . HIS A 1 88 ? 21.380 -0.387 -5.499 1.00 88.94 88 HIS A C 1
ATOM 690 O O . HIS A 1 88 ? 20.726 -0.489 -4.471 1.00 88.94 88 HIS A O 1
ATOM 696 N N . ILE A 1 89 ? 20.919 -0.788 -6.679 1.00 91.38 89 ILE A N 1
ATOM 697 C CA . ILE A 1 89 ? 19.703 -1.580 -6.863 1.00 91.38 89 ILE A CA 1
ATOM 698 C C . ILE A 1 89 ? 20.103 -2.960 -7.366 1.00 91.38 89 ILE A C 1
ATOM 700 O O . ILE A 1 89 ? 20.808 -3.093 -8.369 1.00 91.38 89 ILE A O 1
ATOM 704 N N . GLU A 1 90 ? 19.631 -3.978 -6.660 1.00 92.88 90 GLU A N 1
ATOM 705 C CA . GLU A 1 90 ? 19.847 -5.383 -6.970 1.00 92.88 90 GLU A CA 1
ATOM 706 C C . GLU A 1 90 ? 18.497 -6.090 -7.110 1.00 92.88 90 GLU A C 1
ATOM 708 O O . GLU A 1 90 ? 17.637 -6.003 -6.233 1.00 92.88 90 GLU A O 1
ATOM 713 N N . LEU A 1 91 ? 18.335 -6.825 -8.210 1.00 93.88 91 LEU A N 1
ATOM 714 C CA . LEU A 1 91 ? 17.258 -7.792 -8.394 1.00 93.88 91 LEU A CA 1
ATOM 715 C C . LEU A 1 91 ? 17.894 -9.182 -8.338 1.00 93.88 91 LEU A C 1
ATOM 717 O O . LEU A 1 91 ? 18.693 -9.525 -9.213 1.00 93.88 91 LEU A O 1
ATOM 721 N N . LEU A 1 92 ? 17.602 -9.970 -7.299 1.00 90.38 92 LEU A N 1
ATOM 722 C CA . LEU A 1 92 ? 18.195 -11.303 -7.192 1.00 90.38 92 LEU A CA 1
ATOM 723 C C . LEU A 1 92 ? 17.588 -12.218 -8.252 1.00 90.38 92 LEU A C 1
ATOM 725 O O . LEU A 1 92 ? 16.373 -12.281 -8.421 1.00 90.38 92 LEU A O 1
ATOM 729 N N . ARG A 1 93 ? 18.446 -12.990 -8.922 1.00 90.44 93 ARG A N 1
ATOM 730 C CA . ARG A 1 93 ? 18.024 -13.988 -9.918 1.00 90.44 93 ARG A CA 1
ATOM 731 C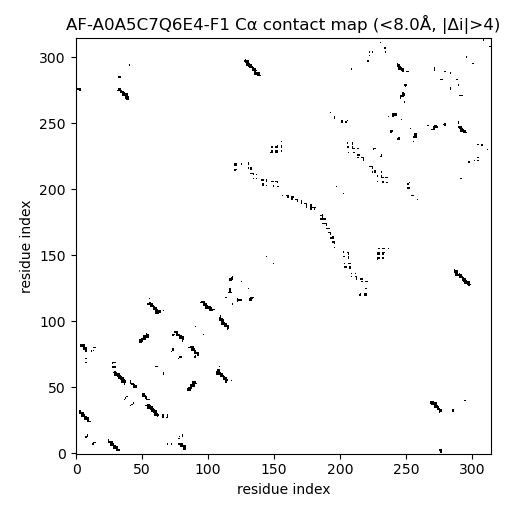 C . ARG A 1 93 ? 17.143 -15.095 -9.339 1.00 90.44 93 ARG A C 1
ATOM 733 O O . ARG A 1 93 ? 16.428 -15.739 -10.094 1.00 90.44 93 ARG A O 1
ATOM 740 N N . SER A 1 94 ? 17.258 -15.349 -8.037 1.00 90.00 94 SER A N 1
ATOM 741 C CA . SER A 1 94 ? 16.452 -16.337 -7.318 1.00 90.00 94 SER A CA 1
ATOM 742 C C . SER A 1 94 ? 15.000 -15.909 -7.152 1.00 90.00 94 SER A C 1
ATOM 744 O O . SER A 1 94 ? 14.153 -16.758 -6.899 1.00 90.00 94 SER A O 1
ATOM 746 N N . ASP A 1 95 ? 14.720 -14.612 -7.263 1.00 90.75 95 ASP A N 1
ATOM 747 C CA . ASP A 1 95 ? 13.409 -14.080 -6.939 1.00 90.75 95 ASP A CA 1
ATOM 748 C C . ASP A 1 95 ? 12.514 -14.060 -8.179 1.00 90.75 95 ASP A C 1
ATOM 750 O O . ASP A 1 95 ? 12.987 -13.762 -9.283 1.00 90.75 95 ASP A O 1
ATOM 754 N N . PRO A 1 96 ? 11.207 -14.314 -8.021 1.00 92.19 96 PRO A N 1
ATOM 755 C CA . PRO A 1 96 ? 10.287 -14.488 -9.137 1.00 92.19 96 PRO A CA 1
ATOM 756 C C . PRO A 1 96 ? 9.816 -13.147 -9.729 1.00 92.19 96 PRO A C 1
ATOM 758 O O . PRO A 1 96 ? 8.626 -12.951 -9.954 1.00 92.19 96 PRO A O 1
ATOM 761 N N . TYR A 1 97 ? 10.724 -12.196 -9.973 1.00 95.19 97 TYR A N 1
ATOM 762 C CA . TYR A 1 97 ? 10.367 -10.889 -10.531 1.00 95.19 97 TYR A CA 1
ATOM 763 C C . TYR A 1 97 ? 9.667 -11.018 -11.887 1.00 95.19 97 TYR A C 1
ATOM 765 O O . TYR A 1 97 ? 10.186 -11.623 -12.829 1.00 95.19 97 TYR A O 1
ATOM 773 N N . VAL A 1 98 ? 8.522 -10.354 -12.014 1.00 95.75 98 VAL A N 1
ATOM 774 C CA . VAL A 1 98 ? 7.810 -10.207 -13.282 1.00 95.75 98 VAL A CA 1
ATOM 775 C C . VAL A 1 98 ? 8.257 -8.920 -13.954 1.00 95.75 98 VAL A C 1
ATOM 777 O O . VAL A 1 98 ? 8.237 -7.847 -13.356 1.00 95.75 98 VAL A O 1
ATOM 780 N N . TYR A 1 99 ? 8.644 -9.031 -15.223 1.00 97.06 99 TYR A N 1
ATOM 781 C CA . TYR A 1 99 ? 8.894 -7.894 -16.103 1.00 97.06 99 TYR A CA 1
ATOM 782 C C . TYR A 1 99 ? 7.639 -7.679 -16.943 1.00 97.06 99 TYR A C 1
ATOM 784 O O . TYR A 1 99 ? 7.380 -8.460 -17.861 1.00 97.06 99 TYR A O 1
ATOM 792 N N . ALA A 1 100 ? 6.871 -6.634 -16.634 1.00 95.62 100 ALA A N 1
ATOM 793 C CA . ALA A 1 100 ? 5.687 -6.286 -17.411 1.00 95.62 100 ALA A CA 1
ATOM 794 C C . ALA A 1 100 ? 6.065 -5.993 -18.879 1.00 95.62 100 ALA A C 1
ATOM 796 O O . ALA A 1 100 ? 7.212 -5.617 -19.150 1.00 95.62 100 ALA A O 1
ATOM 797 N N . PRO A 1 101 ? 5.138 -6.136 -19.843 1.00 96.00 101 PRO A N 1
ATOM 798 C CA . PRO A 1 101 ? 5.403 -5.748 -21.223 1.00 96.00 101 PRO A CA 1
ATOM 799 C C . PRO A 1 101 ? 5.921 -4.299 -21.301 1.00 96.00 101 PRO A C 1
ATOM 801 O O . PRO A 1 101 ? 5.313 -3.412 -20.695 1.00 96.00 101 PRO A O 1
ATOM 804 N N . PRO A 1 102 ? 7.041 -4.044 -22.003 1.00 95.00 102 PRO A N 1
ATOM 805 C CA . PRO A 1 102 ? 7.609 -2.706 -22.093 1.00 95.00 102 PRO A CA 1
ATOM 806 C C . PRO A 1 102 ? 6.639 -1.759 -22.803 1.00 95.00 102 PRO A C 1
ATOM 808 O O . PRO A 1 102 ? 6.024 -2.119 -23.808 1.00 95.00 102 PRO A O 1
ATOM 811 N N . GLN A 1 103 ? 6.532 -0.533 -22.299 1.00 93.69 103 GLN A N 1
ATOM 812 C CA . GLN A 1 103 ? 5.647 0.493 -22.844 1.00 93.69 103 GLN A CA 1
ATOM 813 C C . GLN A 1 103 ? 6.480 1.569 -23.535 1.00 93.69 103 GLN A C 1
ATOM 815 O O . GLN A 1 103 ? 7.427 2.096 -22.954 1.00 93.69 103 GLN A O 1
ATOM 820 N N . ARG A 1 104 ? 6.133 1.910 -24.778 1.00 93.38 104 ARG A N 1
ATOM 821 C CA . ARG A 1 104 ? 6.737 3.051 -25.476 1.00 93.38 104 ARG A CA 1
ATOM 822 C C . ARG A 1 104 ? 6.016 4.329 -25.056 1.00 93.38 104 ARG A C 1
ATOM 824 O O . ARG A 1 104 ? 4.792 4.390 -25.127 1.00 93.38 104 ARG A O 1
ATOM 831 N N . CYS A 1 105 ? 6.772 5.330 -24.636 1.00 87.62 105 CYS A N 1
ATOM 832 C CA . CYS A 1 105 ? 6.287 6.662 -24.301 1.00 87.62 105 CYS A CA 1
ATOM 833 C C . CYS A 1 105 ? 7.204 7.725 -24.922 1.00 87.62 105 CYS A C 1
ATOM 835 O O . CYS A 1 105 ? 8.250 7.408 -25.487 1.00 87.62 105 CYS A O 1
ATOM 837 N N . GLU A 1 106 ? 6.829 8.998 -24.805 1.00 85.50 106 GLU A N 1
ATOM 838 C CA . GLU A 1 106 ? 7.623 10.111 -25.349 1.00 85.50 106 GLU A CA 1
ATOM 839 C C . GLU A 1 106 ? 9.048 10.167 -24.773 1.00 85.50 106 GLU A C 1
ATOM 841 O O . GLU A 1 106 ? 9.982 10.569 -25.461 1.00 85.50 106 GLU A O 1
ATOM 846 N N . ALA A 1 107 ? 9.236 9.706 -23.532 1.00 84.12 107 ALA A N 1
ATOM 847 C CA . ALA A 1 107 ? 10.535 9.663 -22.862 1.00 84.12 107 ALA A CA 1
ATOM 848 C C . ALA A 1 107 ? 11.409 8.450 -23.251 1.00 84.12 107 ALA A C 1
ATOM 850 O O . ALA A 1 107 ? 12.573 8.388 -22.851 1.00 84.12 107 ALA A O 1
ATOM 851 N N . GLY A 1 108 ? 10.876 7.480 -24.006 1.00 92.06 108 GLY A N 1
ATOM 852 C CA . GLY A 1 108 ? 11.582 6.264 -24.413 1.00 92.06 108 GLY A CA 1
ATOM 853 C C . GLY A 1 108 ? 10.788 4.985 -24.146 1.00 92.06 108 GLY A C 1
ATOM 854 O O . GLY A 1 108 ? 9.590 4.902 -24.409 1.00 92.06 108 GLY A O 1
ATOM 855 N N . ILE A 1 109 ? 11.470 3.949 -23.663 1.00 96.25 109 ILE A N 1
ATOM 856 C CA . ILE A 1 109 ? 10.862 2.677 -23.272 1.00 96.25 109 ILE A CA 1
ATOM 857 C C . ILE A 1 109 ? 10.803 2.602 -21.748 1.00 96.25 109 ILE A C 1
ATOM 859 O O . ILE A 1 109 ? 11.839 2.529 -21.084 1.00 96.25 109 ILE A O 1
ATOM 863 N N . ARG A 1 110 ? 9.580 2.582 -21.215 1.00 95.12 110 ARG A N 1
ATOM 864 C CA . ARG A 1 110 ? 9.266 2.360 -19.803 1.00 95.12 110 ARG A CA 1
ATOM 865 C C . ARG A 1 110 ? 9.185 0.866 -19.508 1.00 95.12 110 ARG A C 1
ATOM 867 O O . ARG A 1 110 ? 8.566 0.103 -20.255 1.00 95.12 110 ARG A O 1
ATOM 874 N N . GLN A 1 111 ? 9.775 0.456 -18.394 1.00 96.94 111 GLN A N 1
ATOM 875 C CA . GLN A 1 111 ? 9.782 -0.917 -17.915 1.00 96.94 111 GLN A CA 1
ATOM 876 C C . GLN A 1 111 ? 9.422 -0.970 -16.441 1.00 96.94 111 GLN A C 1
ATOM 878 O O . GLN A 1 111 ? 10.124 -0.410 -15.604 1.00 96.94 111 GLN A O 1
ATOM 883 N N . ILE A 1 112 ? 8.376 -1.736 -16.144 1.00 96.44 112 ILE A N 1
ATOM 884 C CA . ILE A 1 112 ? 7.957 -2.050 -14.781 1.00 96.44 112 ILE A CA 1
ATOM 885 C C . ILE A 1 112 ? 8.428 -3.465 -14.439 1.00 96.44 112 ILE A C 1
ATOM 887 O O . ILE A 1 112 ? 8.316 -4.388 -15.256 1.00 96.44 112 ILE A O 1
ATOM 891 N N . VAL A 1 113 ? 8.980 -3.624 -13.240 1.00 97.56 113 VAL A N 1
ATOM 892 C CA . VAL A 1 113 ? 9.454 -4.883 -12.667 1.00 97.56 113 VAL A CA 1
ATOM 893 C C . VAL A 1 113 ? 8.949 -4.982 -11.234 1.00 97.56 113 VAL A C 1
ATOM 895 O O . VAL A 1 113 ? 9.108 -4.036 -10.470 1.00 97.56 113 VAL A O 1
ATOM 898 N N . TYR A 1 114 ? 8.343 -6.097 -10.845 1.00 96.94 114 TYR A N 1
ATOM 899 C CA . TYR A 1 114 ? 7.737 -6.222 -9.517 1.00 96.94 114 TYR A CA 1
ATOM 900 C C . TYR A 1 114 ? 7.705 -7.670 -9.023 1.00 96.94 114 TYR A C 1
ATOM 902 O O . TYR A 1 114 ? 7.879 -8.604 -9.809 1.00 96.94 114 TYR A O 1
ATOM 910 N N . LEU A 1 115 ? 7.507 -7.858 -7.716 1.00 94.94 115 LEU A N 1
ATOM 911 C CA . LEU A 1 115 ? 7.279 -9.178 -7.124 1.00 94.94 115 LEU A CA 1
ATOM 912 C C . LEU A 1 115 ? 5.795 -9.563 -7.243 1.00 94.94 115 LEU A C 1
ATOM 914 O O . LEU A 1 115 ? 4.957 -8.926 -6.599 1.00 94.94 115 LEU A O 1
ATOM 918 N N . PRO A 1 116 ? 5.440 -10.590 -8.035 1.00 94.06 116 PRO A N 1
ATOM 919 C CA . PRO A 1 116 ? 4.043 -10.943 -8.290 1.00 94.06 116 PRO A CA 1
ATOM 920 C C . PRO A 1 116 ? 3.298 -11.345 -7.018 1.00 94.06 116 PRO A C 1
ATOM 922 O O . PRO A 1 116 ? 2.156 -10.941 -6.827 1.00 94.06 116 PRO A O 1
ATOM 925 N N . GLU A 1 117 ? 3.973 -12.035 -6.094 1.00 91.88 117 GLU A N 1
ATOM 926 C CA . GLU A 1 117 ? 3.418 -12.452 -4.800 1.00 91.88 117 GLU A CA 1
ATOM 927 C C . GLU A 1 117 ? 2.868 -11.290 -3.959 1.00 91.88 117 GLU A C 1
ATOM 929 O O . GLU A 1 117 ? 1.981 -11.487 -3.136 1.00 91.88 117 GLU A O 1
ATOM 934 N N . LEU A 1 118 ? 3.345 -10.064 -4.183 1.00 94.19 118 LEU A N 1
ATOM 935 C CA . LEU A 1 118 ? 2.896 -8.878 -3.461 1.00 94.19 118 LEU A CA 1
ATOM 936 C C . LEU A 1 118 ? 1.795 -8.114 -4.199 1.00 94.19 118 LEU A C 1
ATOM 938 O O . LEU A 1 118 ? 0.863 -7.633 -3.554 1.00 94.19 118 LEU A O 1
ATOM 942 N N . PHE A 1 119 ? 1.858 -8.029 -5.530 1.00 94.44 119 PHE A N 1
ATOM 943 C CA . PHE A 1 119 ? 1.019 -7.118 -6.321 1.00 94.44 119 PHE A CA 1
ATOM 944 C C . PHE A 1 119 ? -0.125 -7.792 -7.097 1.00 94.44 119 PHE A C 1
ATOM 946 O O . PHE A 1 119 ? -1.174 -7.160 -7.256 1.00 94.44 119 PHE A O 1
ATOM 953 N N . ASP A 1 120 ? 0.037 -9.039 -7.556 1.00 92.94 120 ASP A N 1
ATOM 954 C CA . ASP A 1 120 ? -0.962 -9.731 -8.390 1.00 92.94 120 ASP A CA 1
ATOM 955 C C . ASP A 1 120 ? -2.177 -10.162 -7.558 1.00 92.94 120 ASP A C 1
ATOM 957 O O . ASP A 1 120 ? -2.025 -10.583 -6.420 1.00 92.94 120 ASP A O 1
ATOM 961 N N . LEU A 1 121 ? -3.400 -10.101 -8.089 1.00 90.25 121 LEU A N 1
ATOM 962 C CA . LEU A 1 121 ? -4.589 -10.500 -7.314 1.00 90.25 121 LEU A CA 1
ATOM 963 C C . LEU A 1 121 ? -4.531 -11.969 -6.863 1.00 90.25 121 LEU A C 1
ATOM 965 O O . LEU A 1 121 ? -4.765 -12.246 -5.689 1.00 90.25 121 LEU A O 1
ATOM 969 N N . ASP A 1 122 ? -4.147 -12.861 -7.776 1.00 84.25 122 ASP A N 1
ATOM 970 C CA . ASP A 1 122 ? -4.031 -14.305 -7.560 1.00 84.25 122 ASP A CA 1
ATOM 971 C C . ASP A 1 122 ? -2.578 -14.757 -7.805 1.00 84.25 122 ASP A C 1
ATOM 973 O O . ASP A 1 122 ? -2.192 -15.080 -8.938 1.00 84.25 122 ASP A O 1
ATOM 977 N N . PRO A 1 123 ? -1.708 -14.678 -6.784 1.00 81.31 123 PRO A N 1
ATOM 978 C CA . PRO A 1 123 ? -0.322 -15.074 -6.937 1.00 81.31 123 PRO A CA 1
ATOM 979 C C . PRO A 1 123 ? -0.210 -16.602 -6.980 1.00 81.31 123 PRO A C 1
ATOM 981 O O . PRO A 1 123 ? -0.721 -17.309 -6.119 1.00 81.31 123 PRO A O 1
ATOM 984 N N . LYS A 1 124 ? 0.565 -17.121 -7.940 1.00 73.69 124 LYS A N 1
ATOM 985 C CA . LYS A 1 124 ? 0.786 -18.572 -8.130 1.00 73.69 124 LYS A CA 1
ATOM 986 C C . LYS A 1 124 ? 1.358 -19.296 -6.906 1.00 73.69 124 LYS A C 1
ATOM 988 O O . LYS A 1 124 ? 1.307 -20.521 -6.844 1.00 73.69 124 LYS A O 1
ATOM 993 N N . GLN A 1 125 ? 1.967 -18.552 -5.990 1.00 65.94 125 GLN A N 1
ATOM 994 C CA . GLN A 1 125 ? 2.575 -19.064 -4.775 1.00 65.94 125 GLN A CA 1
ATOM 995 C C . GLN A 1 125 ? 2.011 -18.263 -3.602 1.00 65.94 125 GLN A C 1
ATOM 997 O O . GLN A 1 125 ? 2.413 -17.128 -3.358 1.00 65.94 125 GLN A O 1
ATOM 1002 N N . THR A 1 126 ? 1.035 -18.842 -2.911 1.00 64.69 126 THR A N 1
ATOM 1003 C CA . THR A 1 126 ? 0.492 -18.311 -1.661 1.00 64.69 126 THR A CA 1
ATOM 1004 C C . THR A 1 126 ? 1.106 -19.070 -0.493 1.00 64.69 126 THR A C 1
ATOM 1006 O O . THR A 1 126 ? 1.198 -20.298 -0.505 1.00 64.69 126 THR A O 1
ATOM 1009 N N . ASN A 1 127 ? 1.556 -18.341 0.527 1.00 71.38 127 ASN A N 1
ATOM 1010 C CA . ASN A 1 127 ? 1.892 -18.958 1.801 1.00 71.38 127 ASN A CA 1
ATOM 1011 C C . ASN A 1 127 ? 0.576 -19.298 2.527 1.00 71.38 127 ASN A C 1
ATOM 1013 O O . ASN A 1 127 ? -0.311 -18.454 2.664 1.00 71.38 127 ASN A O 1
ATOM 1017 N N . SER A 1 128 ? 0.425 -20.545 2.977 1.00 75.38 128 SER A N 1
ATOM 1018 C CA . SER A 1 128 ? -0.773 -20.999 3.694 1.00 75.38 128 SER A CA 1
ATOM 1019 C C . SER A 1 128 ? -0.931 -20.370 5.084 1.00 75.38 128 SER A C 1
ATOM 1021 O O . SER A 1 128 ? -2.023 -20.402 5.655 1.00 75.38 128 SER A O 1
ATOM 1023 N N . GLU A 1 129 ? 0.147 -19.815 5.639 1.00 87.94 129 GLU A N 1
ATOM 1024 C CA . GLU A 1 129 ? 0.198 -19.290 7.005 1.00 87.94 129 GLU A CA 1
ATOM 1025 C C . GLU A 1 129 ? 0.189 -17.764 7.060 1.00 87.94 129 GLU A C 1
ATOM 1027 O O . GLU A 1 129 ? -0.457 -17.196 7.941 1.00 87.94 129 GLU A O 1
ATOM 1032 N N . THR A 1 130 ? 0.842 -17.088 6.111 1.00 90.19 130 THR A N 1
ATOM 1033 C CA . THR A 1 130 ? 0.930 -15.622 6.077 1.00 90.19 130 THR A CA 1
ATOM 1034 C C . THR A 1 130 ? 0.447 -15.041 4.756 1.00 90.19 130 THR A C 1
ATOM 1036 O O . THR A 1 130 ? 0.532 -15.660 3.699 1.00 90.19 130 THR A O 1
ATOM 1039 N N . ILE A 1 131 ? -0.062 -13.815 4.817 1.00 90.75 131 ILE A N 1
ATOM 1040 C CA . ILE A 1 131 ? -0.469 -13.023 3.661 1.00 90.75 131 ILE A CA 1
ATOM 1041 C C . ILE A 1 131 ? 0.395 -11.772 3.632 1.00 90.75 131 ILE A C 1
ATOM 1043 O O . ILE A 1 131 ? 0.473 -11.044 4.621 1.00 90.75 131 ILE A O 1
ATOM 1047 N N . ALA A 1 132 ? 1.014 -11.511 2.483 1.00 91.94 132 ALA A N 1
ATOM 1048 C CA . ALA A 1 132 ? 1.722 -10.272 2.203 1.00 91.94 132 ALA A CA 1
ATOM 1049 C C . ALA A 1 132 ? 1.120 -9.620 0.956 1.00 91.94 132 ALA A C 1
ATOM 1051 O O . ALA A 1 132 ? 1.090 -10.247 -0.098 1.00 91.94 132 ALA A O 1
ATOM 1052 N N . VAL A 1 133 ? 0.630 -8.386 1.064 1.00 94.44 133 VAL A N 1
ATOM 1053 C CA . VAL A 1 133 ? 0.003 -7.639 -0.040 1.00 94.44 133 VAL A CA 1
ATOM 1054 C C . VAL A 1 133 ? 0.560 -6.225 -0.106 1.00 94.44 133 VAL A C 1
ATOM 1056 O O . VAL A 1 133 ? 0.838 -5.617 0.928 1.00 94.44 133 VAL A O 1
ATOM 1059 N N . VAL A 1 134 ? 0.669 -5.681 -1.320 1.00 95.44 134 VAL A N 1
ATOM 1060 C CA . VAL A 1 134 ? 0.929 -4.255 -1.545 1.00 95.44 134 VAL A CA 1
ATOM 1061 C C . VAL A 1 134 ? -0.153 -3.654 -2.430 1.00 95.44 134 VAL A C 1
ATOM 1063 O O . VAL A 1 134 ? -0.496 -4.180 -3.489 1.00 95.44 134 VAL A O 1
ATOM 1066 N N . VAL A 1 135 ? -0.679 -2.519 -1.986 1.00 95.25 135 VAL A N 1
ATOM 1067 C CA . VAL A 1 135 ? -1.674 -1.710 -2.681 1.00 95.25 135 VAL A CA 1
ATOM 1068 C C . VAL A 1 135 ? -0.993 -0.431 -3.140 1.00 95.25 135 VAL A C 1
ATOM 1070 O O . VAL A 1 135 ? -0.590 0.394 -2.326 1.00 95.25 135 VAL A O 1
ATOM 1073 N N . MET A 1 136 ? -0.850 -0.279 -4.455 1.00 93.44 136 MET A N 1
ATOM 1074 C CA . MET A 1 136 ? -0.285 0.915 -5.092 1.00 93.44 136 MET A CA 1
ATOM 1075 C C . MET A 1 136 ? -1.035 1.215 -6.400 1.00 93.44 136 MET A C 1
ATOM 1077 O O . MET A 1 136 ? -0.488 1.022 -7.489 1.00 93.44 136 MET A O 1
ATOM 1081 N N . PRO A 1 137 ? -2.323 1.595 -6.326 1.00 90.19 137 PRO A N 1
ATOM 1082 C CA . PRO A 1 137 ? -3.115 1.856 -7.517 1.00 90.19 137 PRO A CA 1
ATOM 1083 C C . PRO A 1 137 ? -2.622 3.117 -8.251 1.00 90.19 137 PRO A C 1
ATOM 1085 O O . PRO A 1 137 ? -2.052 4.024 -7.630 1.00 90.19 137 PRO A O 1
ATOM 1088 N N . PRO A 1 138 ? -2.860 3.212 -9.572 1.00 90.75 138 PRO A N 1
ATOM 1089 C CA . PRO A 1 138 ? -2.630 4.440 -10.319 1.00 90.75 138 PRO A CA 1
ATOM 1090 C C . PRO A 1 138 ? -3.474 5.599 -9.778 1.00 90.75 138 PRO A C 1
ATOM 1092 O O . PRO A 1 138 ? -4.649 5.421 -9.457 1.00 90.75 138 PRO A O 1
ATOM 1095 N N . ALA A 1 139 ? -2.916 6.809 -9.773 1.00 89.88 139 ALA A N 1
ATOM 1096 C CA . ALA A 1 139 ? -3.595 8.023 -9.321 1.00 89.88 139 ALA A CA 1
ATOM 1097 C C . ALA A 1 139 ? -4.872 8.328 -10.116 1.00 89.88 139 ALA A C 1
ATOM 1099 O O . ALA A 1 139 ? -5.846 8.825 -9.560 1.00 89.88 139 ALA A O 1
ATOM 1100 N N . ALA A 1 140 ? -4.916 7.940 -11.394 1.00 91.00 140 ALA A N 1
ATOM 1101 C CA . ALA A 1 140 ? -6.105 8.080 -12.231 1.00 91.00 140 ALA A CA 1
ATOM 1102 C C . ALA A 1 140 ? -7.338 7.341 -11.670 1.00 91.00 140 ALA A C 1
ATOM 1104 O O . ALA A 1 140 ? -8.466 7.744 -11.952 1.00 91.00 140 ALA A O 1
ATOM 1105 N N . LEU A 1 141 ? -7.145 6.295 -10.854 1.00 93.94 141 LEU A N 1
ATOM 1106 C CA . LEU A 1 141 ? -8.250 5.569 -10.226 1.00 93.94 141 LEU A CA 1
ATOM 1107 C C . LEU A 1 141 ? -8.915 6.346 -9.085 1.00 93.94 141 LEU A C 1
ATOM 1109 O O . LEU A 1 141 ? -10.014 5.962 -8.687 1.00 93.94 141 LEU A O 1
ATOM 1113 N N . LEU A 1 142 ? -8.343 7.454 -8.603 1.00 93.44 142 LEU A N 1
ATOM 1114 C CA . LEU A 1 142 ? -9.040 8.339 -7.660 1.00 93.44 142 LEU A CA 1
ATOM 1115 C C . LEU A 1 142 ? -10.362 8.854 -8.243 1.00 93.44 142 LEU A C 1
ATOM 1117 O O . LEU A 1 142 ? -11.354 8.951 -7.530 1.00 93.44 142 LEU A O 1
ATOM 1121 N N . ASN A 1 143 ? -10.414 9.068 -9.561 1.00 92.69 143 ASN A N 1
ATOM 1122 C CA . ASN A 1 143 ? -11.624 9.503 -10.264 1.00 92.69 143 ASN A CA 1
ATOM 1123 C C . ASN A 1 143 ? -12.723 8.425 -10.316 1.00 92.69 143 ASN A C 1
ATOM 1125 O O . ASN A 1 143 ? -13.838 8.709 -10.740 1.00 92.69 143 ASN A O 1
ATOM 1129 N N . SER A 1 144 ? -12.414 7.185 -9.918 1.00 96.19 144 SER A N 1
ATOM 1130 C CA . SER A 1 144 ? -13.370 6.069 -9.859 1.00 96.19 144 SER A CA 1
ATOM 1131 C C . SER A 1 144 ? -13.965 5.845 -8.466 1.00 96.19 144 SER A C 1
ATOM 1133 O O . SER A 1 144 ? -14.715 4.887 -8.269 1.00 96.19 144 SER A O 1
ATOM 1135 N N . VAL A 1 145 ? -13.602 6.673 -7.482 1.00 97.50 145 VAL A N 1
ATOM 1136 C CA . VAL A 1 145 ? -14.182 6.602 -6.138 1.00 97.50 145 VAL A CA 1
ATOM 1137 C C . VAL A 1 145 ? -15.647 7.017 -6.209 1.00 97.50 145 VAL A C 1
ATOM 1139 O O . VAL A 1 145 ? -15.993 8.084 -6.713 1.00 97.50 145 VAL A O 1
ATOM 1142 N N . THR A 1 146 ? -16.520 6.150 -5.712 1.00 98.00 146 THR A N 1
ATOM 1143 C CA . THR A 1 146 ? -17.966 6.368 -5.742 1.00 98.00 146 THR A CA 1
ATOM 1144 C C . THR A 1 146 ? -18.436 7.214 -4.552 1.00 98.00 146 THR A C 1
ATOM 1146 O O . THR A 1 146 ? -17.799 7.213 -3.494 1.00 98.00 146 THR A O 1
ATOM 1149 N N . PRO A 1 147 ? -19.600 7.886 -4.656 1.00 98.12 147 PRO A N 1
ATOM 1150 C CA . PRO A 1 147 ? -20.189 8.604 -3.525 1.00 98.12 147 PRO A CA 1
ATOM 1151 C C . PRO A 1 147 ? -20.467 7.712 -2.306 1.00 98.12 147 PRO A C 1
ATOM 1153 O O . PRO A 1 147 ? -20.341 8.173 -1.176 1.00 98.12 147 PRO A O 1
ATOM 1156 N N . ALA A 1 148 ? -20.815 6.438 -2.526 1.00 98.19 148 ALA A N 1
ATOM 1157 C CA . ALA A 1 148 ? -21.037 5.472 -1.451 1.00 98.19 148 ALA A CA 1
ATOM 1158 C C . ALA A 1 148 ? -19.737 5.168 -0.689 1.00 98.19 148 ALA A C 1
ATOM 1160 O O . ALA A 1 148 ? -19.713 5.222 0.538 1.00 98.19 148 ALA A O 1
ATOM 1161 N N . GLU A 1 149 ? -18.635 4.930 -1.406 1.00 98.31 149 GLU A N 1
ATOM 1162 C CA . GLU A 1 149 ? -17.323 4.722 -0.784 1.00 98.31 149 GLU A CA 1
ATOM 1163 C C . GLU A 1 149 ? -16.838 5.964 -0.036 1.00 98.31 149 GLU A C 1
ATOM 1165 O O . GLU A 1 149 ? -16.349 5.851 1.088 1.00 98.31 149 GLU A O 1
ATOM 1170 N N . LEU A 1 150 ? -17.035 7.151 -0.612 1.00 98.06 150 LEU A N 1
ATOM 1171 C CA . LEU A 1 150 ? -16.688 8.406 0.046 1.00 98.06 150 LEU A CA 1
ATOM 1172 C C . LEU A 1 150 ? -17.530 8.653 1.313 1.00 98.06 150 LEU A C 1
ATOM 1174 O O . LEU A 1 150 ? -17.013 9.114 2.336 1.00 98.06 150 LEU A O 1
ATOM 1178 N N . GLY A 1 151 ? -18.824 8.326 1.265 1.00 98.19 151 GLY A N 1
ATOM 1179 C CA . GLY A 1 151 ? -19.722 8.374 2.417 1.00 98.19 151 GLY A CA 1
ATOM 1180 C C . GLY A 1 151 ? -19.280 7.431 3.537 1.00 98.19 151 GLY A C 1
ATOM 1181 O O . GLY A 1 151 ? -19.225 7.847 4.696 1.00 98.19 151 GLY A O 1
ATOM 1182 N N . ALA A 1 152 ? -18.886 6.204 3.188 1.00 98.25 152 ALA A N 1
ATOM 1183 C CA . ALA A 1 152 ? -18.396 5.198 4.126 1.00 98.25 152 ALA A CA 1
ATOM 1184 C C . ALA A 1 152 ? -17.127 5.645 4.870 1.00 98.25 152 ALA A C 1
ATOM 1186 O O . ALA A 1 152 ? -17.093 5.608 6.100 1.00 98.25 152 ALA A O 1
ATOM 1187 N N . VAL A 1 153 ? -16.104 6.137 4.161 1.00 97.94 153 VAL A N 1
ATOM 1188 C CA . VAL A 1 153 ? -14.873 6.629 4.816 1.00 97.94 153 VAL A CA 1
ATOM 1189 C C . VAL A 1 153 ? -15.115 7.899 5.630 1.00 97.94 153 VAL A C 1
ATOM 1191 O O . VAL A 1 153 ? -14.530 8.073 6.696 1.00 97.94 153 VAL A O 1
ATOM 1194 N N . SER A 1 154 ? -16.042 8.761 5.200 1.00 97.69 154 SER A N 1
ATOM 1195 C CA . SER A 1 154 ? -16.439 9.935 5.983 1.00 97.69 154 SER A CA 1
ATOM 1196 C C . SER A 1 154 ? -17.139 9.538 7.285 1.00 97.69 154 SER A C 1
ATOM 1198 O O . SER A 1 154 ? -16.931 10.170 8.322 1.00 97.69 154 SER A O 1
ATOM 1200 N N . ALA A 1 155 ? -17.972 8.494 7.255 1.00 96.88 155 ALA A N 1
ATOM 1201 C CA . ALA A 1 155 ? -18.609 7.948 8.448 1.00 96.88 155 ALA A CA 1
ATOM 1202 C C . ALA A 1 155 ? -17.581 7.290 9.382 1.00 96.88 155 ALA A C 1
ATOM 1204 O O . ALA A 1 155 ? -17.592 7.568 10.580 1.00 96.88 155 ALA A O 1
ATOM 1205 N N . ALA A 1 156 ? -16.643 6.511 8.837 1.00 96.06 156 ALA A N 1
ATOM 1206 C CA . ALA A 1 156 ? -15.542 5.922 9.596 1.00 96.06 156 ALA A CA 1
ATOM 1207 C C . ALA A 1 156 ? -14.670 6.997 10.276 1.00 96.06 156 ALA A C 1
ATOM 1209 O O . ALA A 1 156 ? -14.387 6.899 11.468 1.00 96.06 156 ALA A O 1
ATOM 1210 N N . LEU A 1 157 ? -14.331 8.090 9.576 1.00 95.62 157 LEU A N 1
ATOM 1211 C CA . LEU A 1 157 ? -13.613 9.231 10.163 1.00 95.62 157 LEU A CA 1
ATOM 1212 C C . LEU A 1 157 ? -14.386 9.869 11.328 1.00 95.62 157 LEU A C 1
ATOM 1214 O O . LEU A 1 157 ? -13.794 10.211 12.354 1.00 95.62 157 LEU A O 1
ATOM 1218 N N . LYS A 1 158 ? -15.709 10.025 11.190 1.00 95.44 158 LYS A N 1
ATOM 1219 C CA . LYS A 1 158 ? -16.565 10.537 12.272 1.00 95.44 158 LYS A CA 1
ATOM 1220 C C . LYS A 1 158 ? -16.548 9.610 13.486 1.00 95.44 158 LYS A C 1
ATOM 1222 O O . LYS A 1 158 ? -16.459 10.114 14.601 1.00 95.44 158 LYS A O 1
ATOM 1227 N N . LEU A 1 159 ? -16.584 8.291 13.281 1.00 92.75 159 LEU A N 1
ATOM 1228 C CA . LEU A 1 159 ? -16.462 7.310 14.364 1.00 92.75 159 LEU A CA 1
ATOM 1229 C C . LEU A 1 159 ? -15.102 7.415 15.067 1.00 92.75 159 LEU A C 1
ATOM 1231 O O . LEU A 1 159 ? -15.066 7.461 16.295 1.00 92.75 159 LEU A O 1
ATOM 1235 N N . THR A 1 160 ? -13.999 7.556 14.319 1.00 91.44 160 THR A N 1
ATOM 1236 C CA . THR A 1 160 ? -12.668 7.796 14.910 1.00 91.44 160 THR A CA 1
ATOM 1237 C C . THR A 1 160 ? -12.663 9.049 15.777 1.00 91.44 160 THR A C 1
ATOM 1239 O O . THR A 1 160 ? -12.213 9.018 16.919 1.00 91.44 160 THR A O 1
ATOM 1242 N N . ASN A 1 161 ? -13.188 10.159 15.254 1.00 93.56 161 ASN A N 1
ATOM 1243 C CA . ASN A 1 161 ? -13.222 11.423 15.984 1.00 93.56 161 ASN A CA 1
ATOM 1244 C C . ASN A 1 161 ? -14.146 11.367 17.210 1.00 93.56 161 ASN A C 1
ATOM 1246 O O . ASN A 1 161 ? -13.822 11.970 18.228 1.00 93.56 161 ASN A O 1
ATOM 1250 N N . ALA A 1 162 ? -15.239 10.600 17.161 1.00 93.06 162 ALA A N 1
ATOM 1251 C CA . ALA A 1 162 ? -16.091 10.362 18.324 1.00 93.06 162 ALA A CA 1
ATOM 1252 C C . ALA A 1 162 ? -15.364 9.562 19.420 1.00 93.06 162 ALA A C 1
ATOM 1254 O O . ALA A 1 162 ? -15.470 9.905 20.596 1.00 93.06 162 ALA A O 1
ATOM 1255 N N . ALA A 1 163 ? -14.582 8.541 19.052 1.00 89.62 163 ALA A N 1
ATOM 1256 C CA . ALA A 1 163 ? -13.744 7.805 20.001 1.00 89.62 163 ALA A CA 1
ATOM 1257 C C . ALA A 1 163 ? -12.645 8.700 20.607 1.00 89.62 163 ALA A C 1
ATOM 1259 O O . ALA A 1 163 ? -12.405 8.660 21.813 1.00 89.62 163 ALA A O 1
ATOM 1260 N N . ILE A 1 164 ? -12.028 9.566 19.794 1.00 89.94 164 ILE A N 1
ATOM 1261 C CA . ILE A 1 164 ? -11.075 10.581 20.270 1.00 89.94 164 ILE A CA 1
ATOM 1262 C C . ILE A 1 164 ? -11.750 11.526 21.267 1.00 89.94 164 ILE A C 1
ATOM 1264 O O . ILE A 1 164 ? -11.174 11.815 22.310 1.00 89.94 164 ILE A O 1
ATOM 1268 N N . ASP A 1 165 ? -12.969 11.986 20.992 1.00 92.25 165 ASP A N 1
ATOM 1269 C CA . ASP A 1 165 ? -13.707 12.869 21.898 1.00 92.25 165 ASP A CA 1
ATOM 1270 C C . ASP A 1 165 ? -14.020 12.200 23.246 1.00 92.25 165 ASP A C 1
ATOM 1272 O O . ASP A 1 165 ? -13.887 12.839 24.292 1.00 92.25 165 ASP A O 1
ATOM 1276 N N . GLN A 1 166 ? -14.363 10.907 23.245 1.00 91.06 166 GLN A N 1
ATOM 1277 C CA . GLN A 1 166 ? -14.547 10.133 24.477 1.00 91.06 166 GLN A CA 1
ATOM 1278 C C . GLN A 1 166 ? -13.246 10.026 25.284 1.00 91.06 166 GLN A C 1
ATOM 1280 O O . GLN A 1 166 ? -13.252 10.247 26.497 1.00 91.06 166 GLN A O 1
ATOM 1285 N N . GLU A 1 167 ? -12.120 9.749 24.623 1.00 89.62 167 GLU A N 1
ATOM 1286 C CA . GLU A 1 167 ? -10.819 9.673 25.293 1.00 89.62 167 GLU A CA 1
ATOM 1287 C C . GLU A 1 167 ? -10.368 11.045 25.813 1.00 89.62 167 GLU A C 1
ATOM 1289 O O . GLU A 1 167 ? -9.858 11.148 26.927 1.00 89.62 167 GLU A O 1
ATOM 1294 N N . ARG A 1 168 ? -10.631 12.132 25.077 1.00 90.62 168 ARG A N 1
ATOM 1295 C CA . ARG A 1 168 ? -10.382 13.502 25.556 1.00 90.62 168 ARG A CA 1
ATOM 1296 C C . ARG A 1 168 ? -11.163 13.798 26.832 1.00 90.62 168 ARG A C 1
ATOM 1298 O O . ARG A 1 168 ? -10.572 14.299 27.784 1.00 90.62 168 ARG A O 1
ATOM 1305 N N . ALA A 1 169 ? -12.450 13.450 26.882 1.00 91.94 169 ALA A N 1
ATOM 1306 C CA . ALA A 1 169 ? -13.272 13.641 28.077 1.00 91.94 169 ALA A CA 1
ATOM 1307 C C . ALA A 1 169 ? -12.735 12.837 29.278 1.00 91.94 169 ALA A C 1
ATOM 1309 O O . ALA A 1 169 ? -12.687 13.340 30.404 1.00 91.94 169 ALA A O 1
ATOM 1310 N N . ARG A 1 170 ? -12.267 11.604 29.040 1.00 91.56 170 ARG A N 1
ATOM 1311 C CA . ARG A 1 170 ? -11.608 10.780 30.064 1.00 91.56 170 ARG A CA 1
ATOM 1312 C C . ARG A 1 170 ? -10.314 11.424 30.569 1.00 91.56 170 ARG A C 1
ATOM 1314 O O . ARG A 1 170 ? -10.124 11.532 31.781 1.00 91.56 170 ARG A O 1
ATOM 1321 N N . ILE A 1 171 ? -9.442 11.856 29.658 1.00 88.81 171 ILE A N 1
ATOM 1322 C CA . ILE A 1 171 ? -8.162 12.498 29.981 1.00 88.81 171 ILE A CA 1
ATOM 1323 C C . ILE A 1 171 ? -8.388 13.816 30.725 1.00 88.81 171 ILE A C 1
ATOM 1325 O O . ILE A 1 171 ? -7.642 14.135 31.646 1.00 88.81 171 ILE A O 1
ATOM 1329 N N . GLU A 1 172 ? -9.423 14.577 30.375 1.00 91.12 172 GLU A N 1
ATOM 1330 C CA . GLU A 1 172 ? -9.775 15.822 31.059 1.00 91.12 172 GLU A CA 1
ATOM 1331 C C . GLU A 1 172 ? -10.156 15.555 32.516 1.00 91.12 172 GLU A C 1
ATOM 1333 O O . GLU A 1 172 ? -9.590 16.165 33.426 1.00 91.12 172 GLU A O 1
ATOM 1338 N N . ALA A 1 173 ? -11.021 14.565 32.756 1.00 90.31 173 ALA A N 1
ATOM 1339 C CA . ALA A 1 173 ? -11.381 14.139 34.104 1.00 90.31 173 ALA A CA 1
ATOM 1340 C C . ALA A 1 173 ? -10.165 13.633 34.906 1.00 90.31 173 ALA A C 1
ATOM 1342 O O . ALA A 1 173 ? -10.067 13.873 36.112 1.00 90.31 173 ALA A O 1
ATOM 1343 N N . GLU A 1 174 ? -9.220 12.948 34.258 1.00 88.06 174 GLU A N 1
ATOM 1344 C CA . GLU A 1 174 ? -7.979 12.507 34.899 1.00 88.06 174 GLU A CA 1
ATOM 1345 C C . GLU A 1 174 ? -7.032 13.676 35.203 1.00 88.06 174 GLU A C 1
ATOM 1347 O O . GLU A 1 174 ? -6.460 13.743 36.291 1.00 88.06 174 GLU A O 1
ATOM 1352 N N . ASN A 1 175 ? -6.906 14.637 34.289 1.00 88.38 175 ASN A N 1
ATOM 1353 C CA . ASN A 1 175 ? -6.074 15.822 34.466 1.00 88.38 175 ASN A CA 1
ATOM 1354 C C . ASN A 1 175 ? -6.576 16.716 35.603 1.00 88.38 175 ASN A C 1
ATOM 1356 O O . ASN A 1 175 ? -5.756 17.250 36.350 1.00 88.38 175 ASN A O 1
ATOM 1360 N N . VAL A 1 176 ? -7.894 16.815 35.805 1.00 88.44 176 VAL A N 1
ATOM 1361 C CA . VAL A 1 176 ? -8.476 17.488 36.979 1.00 88.44 176 VAL A CA 1
ATOM 1362 C C . VAL A 1 176 ? -8.021 16.811 38.278 1.00 88.44 176 VAL A C 1
ATOM 1364 O O . VAL A 1 176 ? -7.561 17.492 39.195 1.00 88.44 176 VAL A O 1
ATOM 1367 N N . LYS A 1 177 ? -8.062 15.471 38.351 1.00 86.69 177 LYS A N 1
ATOM 1368 C CA . LYS A 1 177 ? -7.580 14.717 39.527 1.00 86.69 177 LYS A CA 1
ATOM 1369 C C . LYS A 1 177 ? -6.079 14.911 39.754 1.00 86.69 177 LYS A C 1
ATOM 1371 O O . LYS A 1 177 ? -5.646 15.147 40.881 1.00 86.69 177 LYS A O 1
ATOM 1376 N N . ARG A 1 178 ? -5.285 14.851 38.683 1.00 84.88 178 ARG A N 1
ATOM 1377 C CA . ARG A 1 178 ? -3.827 15.054 38.709 1.00 84.88 178 ARG A CA 1
ATOM 1378 C C . ARG A 1 178 ? -3.443 16.450 39.192 1.00 84.88 178 ARG A C 1
ATOM 1380 O O . ARG A 1 178 ? -2.517 16.574 39.990 1.00 84.88 178 ARG A O 1
ATOM 1387 N N . ALA A 1 179 ? -4.176 17.483 38.776 1.00 83.38 179 ALA A N 1
ATOM 1388 C CA . ALA A 1 179 ? -3.950 18.862 39.209 1.00 83.38 179 ALA A CA 1
ATOM 1389 C C . ALA A 1 179 ? -4.137 19.043 40.726 1.00 83.38 179 ALA A C 1
ATOM 1391 O O . ALA A 1 179 ? -3.424 19.833 41.340 1.00 83.38 179 ALA A O 1
ATOM 1392 N N . SER A 1 180 ? -5.047 18.276 41.336 1.00 82.94 180 SER A N 1
ATOM 1393 C CA . SER A 1 180 ? -5.260 18.258 42.790 1.00 82.94 180 SER A CA 1
ATOM 1394 C C . SER A 1 180 ? -4.304 17.344 43.572 1.00 82.94 180 SER A C 1
ATOM 1396 O O . SER A 1 180 ? -4.400 17.284 44.794 1.00 82.94 180 SER A O 1
ATOM 1398 N N . SER A 1 181 ? -3.392 16.624 42.907 1.00 80.94 181 SER A N 1
ATOM 1399 C CA . SER A 1 181 ? -2.494 15.677 43.575 1.00 80.94 181 SER A CA 1
ATOM 1400 C C . SER A 1 181 ? -1.389 16.388 44.368 1.00 80.94 181 SER A C 1
ATOM 1402 O O . SER A 1 181 ? -0.764 17.346 43.895 1.00 80.94 181 SER A O 1
ATOM 1404 N N . GLU A 1 182 ? -1.111 15.904 45.580 1.00 76.56 182 GLU A N 1
ATOM 1405 C CA . GLU A 1 182 ? 0.019 16.366 46.400 1.00 76.56 182 GLU A CA 1
ATOM 1406 C C . GLU A 1 182 ? 1.370 15.888 45.846 1.00 76.56 182 GLU A C 1
ATOM 1408 O O . GLU A 1 182 ? 2.381 16.568 46.023 1.00 76.56 182 GLU A O 1
ATOM 1413 N N . ASP A 1 183 ? 1.385 14.777 45.103 1.00 77.00 183 ASP A N 1
ATOM 1414 C CA . ASP A 1 183 ? 2.585 14.254 44.453 1.00 77.00 183 ASP A CA 1
ATOM 1415 C C . ASP A 1 183 ? 2.956 15.078 43.209 1.00 77.00 183 ASP A C 1
ATOM 1417 O O . ASP A 1 183 ? 2.236 15.107 42.205 1.00 77.00 183 ASP A O 1
ATOM 1421 N N . TRP A 1 184 ? 4.125 15.720 43.268 1.00 66.81 184 TRP A N 1
ATOM 1422 C CA . TRP A 1 184 ? 4.680 16.555 42.203 1.00 66.81 184 TRP A CA 1
ATOM 1423 C C . TRP A 1 184 ? 4.799 15.820 40.861 1.00 66.81 184 TRP A C 1
ATOM 1425 O O . TRP A 1 184 ? 4.502 16.408 39.819 1.00 66.81 184 TRP A O 1
ATOM 1435 N N . TYR A 1 185 ? 5.175 14.536 40.866 1.00 66.25 185 TYR A N 1
ATOM 1436 C CA . TYR A 1 185 ? 5.332 13.760 39.630 1.00 66.25 185 TYR A CA 1
ATOM 1437 C C . TYR A 1 185 ? 3.991 13.451 38.953 1.00 66.25 185 TYR A C 1
ATOM 1439 O O . TYR A 1 185 ? 3.920 13.357 37.725 1.00 66.25 185 TYR A O 1
ATOM 1447 N N . SER A 1 186 ? 2.914 13.376 39.733 1.00 73.94 186 SER A N 1
ATOM 1448 C CA . SER A 1 186 ? 1.561 13.100 39.250 1.00 73.94 186 SER A CA 1
ATOM 1449 C C . SER A 1 186 ? 0.836 14.332 38.691 1.00 73.94 186 SER A C 1
ATOM 1451 O O . SER A 1 186 ? -0.162 14.171 37.993 1.00 73.94 186 SER A O 1
ATOM 1453 N N . ARG A 1 187 ? 1.340 15.554 38.927 1.00 74.81 187 ARG A N 1
ATOM 1454 C CA . ARG A 1 187 ? 0.713 16.817 38.474 1.00 74.81 187 ARG A CA 1
ATOM 1455 C C . ARG A 1 187 ? 0.816 17.086 36.979 1.00 74.81 187 ARG A C 1
ATOM 1457 O O . ARG A 1 187 ? 0.137 17.978 36.472 1.00 74.81 187 ARG A O 1
ATOM 1464 N N . ARG A 1 188 ? 1.685 16.369 36.264 1.00 81.25 188 ARG A N 1
ATOM 1465 C CA . ARG A 1 188 ? 1.863 16.602 34.830 1.00 81.25 188 ARG A CA 1
ATOM 1466 C C . ARG A 1 188 ? 0.581 16.198 34.085 1.00 81.25 188 ARG A C 1
ATOM 1468 O O . ARG A 1 188 ? 0.176 15.037 34.204 1.00 81.25 188 ARG A O 1
ATOM 1475 N N . PRO A 1 189 ? -0.031 17.110 33.306 1.00 80.94 189 PRO A N 1
ATOM 1476 C CA . PRO A 1 189 ? -1.211 16.774 32.531 1.00 80.94 189 PRO A CA 1
ATOM 1477 C C . PRO A 1 189 ? -0.844 15.763 31.447 1.00 80.94 189 PRO A C 1
ATOM 1479 O O . PRO A 1 189 ? 0.196 15.867 30.788 1.00 80.94 189 PRO A O 1
ATOM 1482 N N . LEU A 1 190 ? -1.716 14.783 31.270 1.00 85.00 190 LEU A N 1
ATOM 1483 C CA . LEU A 1 190 ? -1.714 13.893 30.127 1.00 85.00 190 LEU A CA 1
ATOM 1484 C C . LEU A 1 190 ? -2.004 14.689 28.852 1.00 85.00 190 LEU A C 1
ATOM 1486 O O . LEU A 1 190 ? -2.807 15.629 28.854 1.00 85.00 190 LEU A O 1
ATOM 1490 N N . ALA A 1 191 ? -1.330 14.306 27.770 1.00 85.62 191 ALA A N 1
ATOM 1491 C CA . ALA A 1 191 ? -1.485 14.935 26.467 1.00 85.62 191 ALA A CA 1
ATOM 1492 C C . ALA A 1 191 ? -2.864 14.619 25.872 1.00 85.62 191 ALA A C 1
ATOM 1494 O O . ALA A 1 191 ? -3.300 13.470 25.889 1.00 85.62 191 ALA A O 1
ATOM 1495 N N . MET A 1 192 ? -3.529 15.635 25.324 1.00 85.38 192 MET A N 1
ATOM 1496 C CA . MET A 1 192 ? -4.817 15.466 24.656 1.00 85.38 192 MET A CA 1
ATOM 1497 C C . MET A 1 192 ? -4.612 14.952 23.231 1.00 85.38 192 MET A C 1
ATOM 1499 O O . MET A 1 192 ? -3.861 15.583 22.484 1.00 85.38 192 MET A O 1
ATOM 1503 N N . PRO A 1 193 ? -5.292 13.872 22.813 1.00 85.94 193 PRO A N 1
ATOM 1504 C CA . PRO A 1 193 ? -5.267 13.456 21.420 1.00 85.94 193 PRO A CA 1
ATOM 1505 C C . PRO A 1 193 ? -5.963 14.499 20.534 1.00 85.94 193 PRO A C 1
ATOM 1507 O O . PRO A 1 193 ? -6.991 15.084 20.900 1.00 85.94 193 PRO A O 1
ATOM 1510 N N . GLU A 1 194 ? -5.391 14.752 19.359 1.00 86.44 194 GLU A N 1
ATOM 1511 C CA . GLU A 1 194 ? -5.940 15.680 18.371 1.00 86.44 194 GLU A CA 1
ATOM 1512 C C . GLU A 1 194 ? -7.004 14.999 17.511 1.00 86.44 194 GLU A C 1
ATOM 1514 O O . GLU A 1 194 ? -6.898 13.817 17.186 1.00 86.44 194 GLU A O 1
ATOM 1519 N N . ARG A 1 195 ? -8.038 15.757 17.131 1.00 87.75 195 ARG A N 1
ATOM 1520 C CA . ARG A 1 195 ? -9.023 15.287 16.155 1.00 87.75 195 ARG A CA 1
ATOM 1521 C C . ARG A 1 195 ? -8.373 15.181 14.786 1.00 87.75 195 ARG A C 1
ATOM 1523 O O . ARG A 1 195 ? -7.616 16.059 14.374 1.00 87.75 195 ARG A O 1
ATOM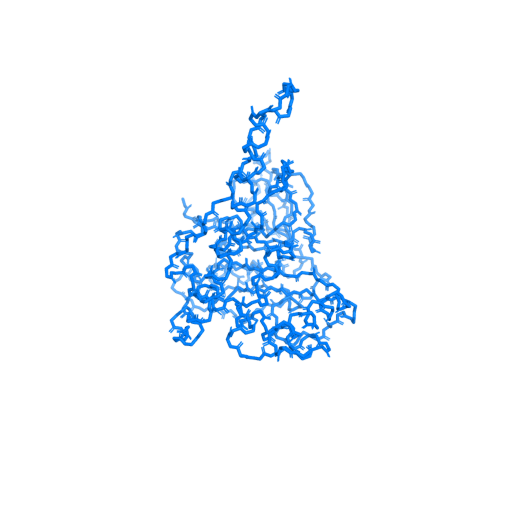 1530 N N . LEU A 1 196 ? -8.747 14.148 14.052 1.00 90.31 196 LEU A N 1
ATOM 1531 C CA . LEU A 1 196 ? -8.245 13.918 12.712 1.00 90.31 196 LEU A CA 1
ATOM 1532 C C . LEU A 1 196 ? -8.995 14.799 11.718 1.00 90.31 196 LEU A C 1
ATOM 1534 O O . LEU A 1 196 ? -10.229 14.802 11.675 1.00 90.31 196 LEU A O 1
ATOM 1538 N N . THR A 1 197 ? -8.231 15.521 10.902 1.00 89.06 197 THR A N 1
ATOM 1539 C CA . THR A 1 197 ? -8.744 16.330 9.795 1.00 89.06 197 THR A CA 1
ATOM 1540 C C . THR A 1 197 ? -8.137 15.798 8.506 1.00 89.06 197 THR A C 1
ATOM 1542 O O . THR A 1 197 ? -6.933 15.918 8.299 1.00 89.06 197 THR A O 1
ATOM 1545 N N . LEU A 1 198 ? -8.968 15.183 7.665 1.00 91.62 198 LEU A N 1
ATOM 1546 C CA . LEU A 1 198 ? -8.580 14.682 6.349 1.00 91.62 198 LEU A CA 1
ATOM 1547 C C . LEU A 1 198 ? -9.289 15.514 5.281 1.00 91.62 198 LEU A C 1
ATOM 1549 O O . LEU A 1 198 ? -10.486 15.785 5.402 1.00 91.62 198 LEU A O 1
ATOM 1553 N N . ASP A 1 199 ? -8.548 15.932 4.259 1.00 93.06 199 ASP A N 1
ATOM 1554 C CA . ASP A 1 199 ? -9.122 16.592 3.091 1.00 93.06 199 ASP A CA 1
ATOM 1555 C C . ASP A 1 199 ? -9.808 15.581 2.156 1.00 93.06 199 ASP A C 1
ATOM 1557 O O . ASP A 1 199 ? -9.772 14.363 2.357 1.00 93.06 199 ASP A O 1
ATOM 1561 N N . ILE A 1 200 ? -10.480 16.098 1.127 1.00 93.50 200 ILE A N 1
ATOM 1562 C CA . ILE A 1 200 ? -11.215 15.267 0.172 1.00 93.50 200 ILE A CA 1
ATOM 1563 C C . ILE A 1 200 ? -10.299 14.291 -0.579 1.00 93.50 200 ILE A C 1
ATOM 1565 O O . ILE A 1 200 ? -10.709 13.170 -0.870 1.00 93.50 200 ILE A O 1
ATOM 1569 N N . GLU A 1 201 ? -9.055 14.682 -0.856 1.00 92.06 201 GLU A N 1
ATOM 1570 C CA . GLU A 1 201 ? -8.088 13.845 -1.566 1.00 92.06 201 GLU A CA 1
ATOM 1571 C C . GLU A 1 201 ? -7.661 12.653 -0.705 1.00 92.06 201 GLU A C 1
ATOM 1573 O O . GLU A 1 201 ? -7.668 11.516 -1.184 1.00 92.06 201 GLU A O 1
ATOM 1578 N N . ALA A 1 202 ? -7.383 12.880 0.581 1.00 93.19 202 ALA A N 1
ATOM 1579 C CA . ALA A 1 202 ? -7.089 11.829 1.547 1.00 93.19 202 ALA A CA 1
ATOM 1580 C C . ALA A 1 202 ? -8.284 10.882 1.748 1.00 93.19 202 ALA A C 1
ATOM 1582 O O . ALA A 1 202 ? -8.093 9.669 1.846 1.00 93.19 202 ALA A O 1
ATOM 1583 N N . LEU A 1 203 ? -9.520 11.397 1.750 1.00 96.25 203 LEU A N 1
ATOM 1584 C CA . LEU A 1 203 ? -10.723 10.559 1.818 1.00 96.25 203 LEU A CA 1
ATOM 1585 C C . LEU A 1 203 ? -10.902 9.701 0.555 1.00 96.25 203 LEU A C 1
ATOM 1587 O O . LEU A 1 203 ? -11.163 8.503 0.663 1.00 96.25 203 LEU A O 1
ATOM 1591 N N . CYS A 1 204 ? -10.704 10.267 -0.638 1.00 96.50 204 CYS A N 1
ATOM 1592 C CA . CYS A 1 204 ? -10.717 9.498 -1.885 1.00 96.50 204 CYS A CA 1
ATOM 1593 C C . CYS A 1 204 ? -9.611 8.432 -1.903 1.00 96.50 204 CYS A C 1
ATOM 1595 O O . CYS A 1 204 ? -9.848 7.291 -2.304 1.00 96.50 204 CYS A O 1
ATOM 1597 N N . TYR A 1 205 ? -8.418 8.777 -1.418 1.00 95.88 205 TYR A N 1
ATOM 1598 C CA . TYR A 1 205 ? -7.317 7.834 -1.261 1.00 95.88 205 TYR A CA 1
ATOM 1599 C C . TYR A 1 205 ? -7.682 6.692 -0.301 1.00 95.88 205 TYR A C 1
ATOM 1601 O O . TYR A 1 205 ? -7.493 5.530 -0.658 1.00 95.88 205 TYR A O 1
ATOM 1609 N N . TRP A 1 206 ? -8.275 6.986 0.864 1.00 97.12 206 TRP A N 1
ATOM 1610 C CA . TRP A 1 206 ? -8.774 5.964 1.794 1.00 97.12 206 TRP A CA 1
ATOM 1611 C C . TRP A 1 206 ? -9.765 5.033 1.108 1.00 97.12 206 TRP A C 1
ATOM 1613 O O . TRP A 1 206 ? -9.553 3.821 1.103 1.00 97.12 206 TRP A O 1
ATOM 1623 N N . ALA A 1 207 ? -10.805 5.578 0.484 1.00 98.12 207 ALA A N 1
ATOM 1624 C CA . ALA A 1 207 ? -11.830 4.788 -0.187 1.00 98.12 207 ALA A CA 1
ATOM 1625 C C . ALA A 1 207 ? -11.230 3.827 -1.227 1.00 98.12 207 ALA A C 1
ATOM 1627 O O . ALA A 1 207 ? -11.532 2.630 -1.232 1.00 98.12 207 ALA A O 1
ATOM 1628 N N . LEU A 1 208 ? -10.321 4.334 -2.065 1.00 97.62 208 LEU A N 1
ATOM 1629 C CA . LEU A 1 208 ? -9.652 3.542 -3.089 1.00 97.62 208 LEU A CA 1
ATOM 1630 C C . LEU A 1 208 ? -8.750 2.458 -2.484 1.00 97.62 208 LEU A C 1
ATOM 1632 O O . LEU A 1 208 ? -8.838 1.300 -2.888 1.00 97.62 208 LEU A O 1
ATOM 1636 N N . VAL A 1 209 ? -7.907 2.798 -1.505 1.00 97.12 209 VAL A N 1
ATOM 1637 C CA . VAL A 1 209 ? -7.018 1.825 -0.848 1.00 97.12 209 VAL A CA 1
ATOM 1638 C C . VAL A 1 209 ? -7.825 0.756 -0.117 1.00 97.12 209 VAL A C 1
ATOM 1640 O O . VAL A 1 209 ? -7.478 -0.418 -0.205 1.00 97.12 209 VAL A O 1
ATOM 1643 N N . ALA A 1 210 ? -8.925 1.121 0.543 1.00 97.81 210 ALA A N 1
ATOM 1644 C CA . ALA A 1 210 ? -9.812 0.176 1.215 1.00 97.81 210 ALA A CA 1
ATOM 1645 C C . ALA A 1 210 ? -10.405 -0.840 0.229 1.00 97.81 210 ALA A C 1
ATOM 1647 O O . ALA A 1 210 ? -10.383 -2.044 0.499 1.00 97.81 210 ALA A O 1
ATOM 1648 N N . ARG A 1 211 ? -10.880 -0.382 -0.939 1.00 97.31 211 ARG A N 1
ATOM 1649 C CA . ARG A 1 211 ? -11.357 -1.261 -2.018 1.00 97.31 211 ARG A CA 1
ATOM 1650 C C . ARG A 1 211 ? -10.256 -2.190 -2.519 1.00 97.31 211 ARG A C 1
ATOM 1652 O O . ARG A 1 211 ? -10.432 -3.406 -2.520 1.00 97.31 211 ARG A O 1
ATOM 1659 N N . GLU A 1 212 ? -9.125 -1.625 -2.921 1.00 96.75 212 GLU A N 1
ATOM 1660 C CA . GLU A 1 212 ? -8.019 -2.366 -3.532 1.00 96.75 212 GLU A CA 1
ATOM 1661 C C . GLU A 1 212 ? -7.368 -3.368 -2.569 1.00 96.75 212 GLU A C 1
ATOM 1663 O O . GLU A 1 212 ? -6.967 -4.459 -2.990 1.00 96.75 212 GLU A O 1
ATOM 1668 N N . LEU A 1 213 ? -7.274 -3.017 -1.282 1.00 96.44 213 LEU A N 1
ATOM 1669 C CA . LEU A 1 213 ? -6.788 -3.910 -0.236 1.00 96.44 213 LEU A CA 1
ATOM 1670 C C . LEU A 1 213 ? -7.766 -5.058 -0.012 1.00 96.44 213 LEU A C 1
ATOM 1672 O O . LEU A 1 213 ? -7.351 -6.211 -0.005 1.00 96.44 213 LEU A O 1
ATOM 1676 N N . SER A 1 214 ? -9.058 -4.756 0.127 1.00 96.12 214 SER A N 1
ATOM 1677 C CA . SER A 1 214 ? -10.072 -5.769 0.435 1.00 96.12 214 SER A CA 1
ATOM 1678 C C . SER A 1 214 ? -10.185 -6.815 -0.668 1.00 96.12 214 SER A C 1
ATOM 1680 O O . SER A 1 214 ? -10.228 -7.999 -0.363 1.00 96.12 214 SER A O 1
ATOM 1682 N N . VAL A 1 215 ? -10.142 -6.407 -1.941 1.00 94.25 215 VAL A N 1
ATOM 1683 C CA . VAL A 1 215 ? -10.151 -7.346 -3.079 1.00 94.25 215 VAL A CA 1
ATOM 1684 C C . VAL A 1 215 ? -8.910 -8.246 -3.075 1.00 94.25 215 VAL A C 1
ATOM 1686 O O . VAL A 1 215 ? -9.017 -9.448 -3.302 1.00 94.25 215 VAL A O 1
ATOM 1689 N N . ARG A 1 216 ? -7.724 -7.691 -2.786 1.00 94.06 216 ARG A N 1
ATOM 1690 C CA . ARG A 1 216 ? -6.478 -8.474 -2.701 1.00 94.06 216 ARG A CA 1
ATOM 1691 C C . ARG A 1 216 ? -6.473 -9.439 -1.530 1.00 94.06 216 ARG A C 1
ATOM 1693 O O . ARG A 1 216 ? -5.943 -10.536 -1.659 1.00 94.06 216 ARG A O 1
ATOM 1700 N N . LEU A 1 217 ? -7.007 -9.021 -0.389 1.00 94.06 217 LEU A N 1
ATOM 1701 C CA . LEU A 1 217 ? -7.109 -9.891 0.769 1.00 94.06 217 LEU A CA 1
ATOM 1702 C C . LEU A 1 217 ? -8.108 -11.010 0.498 1.00 94.06 217 LEU A C 1
ATOM 1704 O O . LEU A 1 217 ? -7.734 -12.162 0.668 1.00 94.06 217 LEU A O 1
ATOM 1708 N N . ASP A 1 218 ? -9.305 -10.698 0.002 1.00 93.31 218 ASP A N 1
ATOM 1709 C CA . ASP A 1 218 ? -10.362 -11.677 -0.291 1.00 93.31 218 ASP A CA 1
ATOM 1710 C C . ASP A 1 218 ? -9.884 -12.774 -1.254 1.00 93.31 218 ASP A C 1
ATOM 1712 O O . ASP A 1 218 ? -10.120 -13.953 -1.022 1.00 93.31 218 ASP A O 1
ATOM 1716 N N . ALA A 1 219 ? -9.102 -12.405 -2.275 1.00 91.44 219 ALA A N 1
ATOM 1717 C CA . ALA A 1 219 ? -8.520 -13.361 -3.218 1.00 91.44 219 ALA A CA 1
ATOM 1718 C C . ALA A 1 219 ? -7.448 -14.288 -2.605 1.00 91.44 219 ALA A C 1
ATOM 1720 O O . ALA A 1 219 ? -7.130 -15.326 -3.181 1.00 91.44 219 ALA A O 1
ATOM 1721 N N . ARG A 1 220 ? -6.851 -13.914 -1.467 1.00 91.25 220 ARG A N 1
ATOM 1722 C CA . ARG A 1 220 ? -5.668 -14.584 -0.889 1.00 91.25 220 ARG A CA 1
ATOM 1723 C C . ARG A 1 220 ? -5.906 -15.185 0.488 1.00 91.25 220 ARG A C 1
ATOM 1725 O O . ARG A 1 220 ? -5.065 -15.936 0.983 1.00 91.25 220 ARG A O 1
ATOM 1732 N N . THR A 1 221 ? -7.011 -14.830 1.129 1.00 91.31 221 THR A N 1
ATOM 1733 C CA . THR A 1 221 ? -7.385 -15.335 2.440 1.00 91.31 221 THR A CA 1
ATOM 1734 C C . THR A 1 221 ? -8.454 -16.409 2.323 1.00 91.31 221 THR A C 1
ATOM 1736 O O . THR A 1 221 ? -9.266 -16.418 1.406 1.00 91.31 221 THR A O 1
ATOM 1739 N N . ARG A 1 222 ? -8.477 -17.330 3.287 1.00 90.12 222 ARG A N 1
ATOM 1740 C CA . ARG A 1 222 ? -9.563 -18.312 3.433 1.00 90.12 222 ARG A CA 1
ATOM 1741 C C . ARG A 1 222 ? -10.808 -17.741 4.119 1.00 90.12 222 ARG A C 1
ATOM 1743 O O . ARG A 1 222 ? -11.788 -18.459 4.298 1.00 90.12 222 ARG A O 1
ATOM 1750 N N . PHE A 1 223 ? -10.745 -16.486 4.563 1.00 91.19 223 PHE A N 1
ATOM 1751 C CA . PHE A 1 223 ? -11.828 -15.802 5.261 1.00 91.19 223 PHE A CA 1
ATOM 1752 C C . PHE A 1 223 ? -12.539 -14.849 4.294 1.00 91.19 223 PHE A C 1
ATOM 1754 O O . PHE A 1 223 ? -11.882 -13.965 3.755 1.00 91.19 223 PHE A O 1
ATOM 1761 N N . PRO A 1 224 ? -13.853 -14.981 4.066 1.00 90.56 224 PRO A N 1
ATOM 1762 C CA . PRO A 1 224 ? -14.554 -14.078 3.163 1.00 90.56 224 PRO A CA 1
ATOM 1763 C C . PRO A 1 224 ? -14.522 -12.647 3.706 1.00 90.56 224 PRO A C 1
ATOM 1765 O O . PRO A 1 224 ? -14.773 -12.423 4.893 1.00 90.56 224 PRO A O 1
ATOM 1768 N N . ILE A 1 225 ? -14.253 -11.677 2.835 1.00 94.12 225 ILE A N 1
ATOM 1769 C CA . ILE A 1 225 ? -14.270 -10.257 3.188 1.00 94.12 225 ILE A CA 1
ATOM 1770 C C . ILE A 1 225 ? -15.527 -9.613 2.598 1.00 94.12 225 ILE A C 1
ATOM 1772 O O . ILE A 1 225 ? -15.691 -9.579 1.375 1.00 94.12 225 ILE A O 1
ATOM 1776 N N . PRO A 1 226 ? -16.430 -9.069 3.435 1.00 93.94 226 PRO A N 1
ATOM 1777 C CA . PRO A 1 226 ? -17.563 -8.293 2.959 1.00 93.94 226 PRO A CA 1
ATOM 1778 C C . PRO A 1 226 ? -17.136 -7.153 2.029 1.00 93.94 226 PRO A C 1
ATOM 1780 O O . PRO A 1 226 ? -16.238 -6.363 2.318 1.00 93.94 226 PRO A O 1
ATOM 1783 N N . GLN A 1 227 ? -17.823 -7.061 0.894 1.00 91.19 227 GLN A N 1
ATOM 1784 C CA . GLN A 1 227 ? -17.489 -6.129 -0.181 1.00 91.19 227 GLN A CA 1
ATOM 1785 C C . GLN A 1 227 ? -18.242 -4.788 -0.067 1.00 91.19 227 GLN A C 1
ATOM 1787 O O . GLN A 1 227 ? -18.163 -3.958 -0.973 1.00 91.19 227 GLN A O 1
ATOM 1792 N N . THR A 1 228 ? -18.972 -4.559 1.031 1.00 96.25 228 THR A N 1
ATOM 1793 C CA . THR A 1 228 ? -19.670 -3.292 1.277 1.00 96.25 228 THR A CA 1
ATOM 1794 C C . THR A 1 228 ? -18.664 -2.173 1.574 1.00 96.25 228 THR A C 1
ATOM 1796 O O . THR A 1 228 ? -17.671 -2.410 2.271 1.00 96.25 228 THR A O 1
ATOM 1799 N N . PRO A 1 229 ? -18.868 -0.948 1.055 1.00 97.62 229 PRO A N 1
ATOM 1800 C CA . PRO A 1 229 ? -17.925 0.148 1.265 1.00 97.62 229 PRO A CA 1
ATOM 1801 C C . PRO A 1 229 ? -17.644 0.459 2.741 1.00 97.62 229 PRO A C 1
ATOM 1803 O O . PRO A 1 229 ? -16.503 0.746 3.099 1.00 97.62 229 PRO A O 1
ATOM 1806 N N . GLU A 1 230 ? -18.655 0.351 3.601 1.00 97.31 230 GLU A N 1
ATOM 1807 C CA . GLU A 1 230 ? -18.556 0.594 5.041 1.00 97.31 230 GLU A CA 1
ATOM 1808 C C . GLU A 1 230 ? -17.625 -0.412 5.711 1.00 97.31 230 GLU A C 1
ATOM 1810 O O . GLU A 1 230 ? -16.715 -0.012 6.436 1.00 97.31 230 GLU A O 1
ATOM 1815 N N . PHE A 1 231 ? -17.791 -1.707 5.420 1.00 97.44 231 PHE A N 1
ATOM 1816 C CA . PHE A 1 231 ? -16.939 -2.742 6.000 1.00 97.44 231 PHE A CA 1
ATOM 1817 C C . PHE A 1 231 ? -15.482 -2.560 5.572 1.00 97.44 231 PHE A C 1
ATOM 1819 O O . PHE A 1 231 ? -14.578 -2.621 6.400 1.00 97.44 231 PHE A O 1
ATOM 1826 N N . ARG A 1 232 ? -15.238 -2.268 4.289 1.00 97.19 232 ARG A N 1
ATOM 1827 C CA . ARG A 1 232 ? -13.884 -2.026 3.767 1.00 97.19 232 ARG A CA 1
ATOM 1828 C C . ARG A 1 232 ? -13.229 -0.802 4.415 1.00 97.19 232 ARG A C 1
ATOM 1830 O O . ARG A 1 232 ? -12.040 -0.839 4.735 1.00 97.19 232 ARG A O 1
ATOM 1837 N N . ALA A 1 233 ? -13.991 0.277 4.613 1.00 97.44 233 ALA A N 1
ATOM 1838 C CA . ALA A 1 233 ? -13.510 1.490 5.268 1.00 97.44 233 ALA A CA 1
ATOM 1839 C C . ALA A 1 233 ? -13.093 1.216 6.721 1.00 97.44 233 ALA A C 1
ATOM 1841 O O . ALA A 1 233 ? -11.982 1.588 7.109 1.00 97.44 233 ALA A O 1
ATOM 1842 N N . LEU A 1 234 ? -13.947 0.515 7.478 1.00 96.56 234 LEU A N 1
ATOM 1843 C CA . LEU A 1 234 ? -13.674 0.110 8.859 1.00 96.56 234 LEU A CA 1
ATOM 1844 C C . LEU A 1 234 ? -12.511 -0.886 8.945 1.00 96.56 234 LEU A C 1
ATOM 1846 O O . LEU A 1 234 ? -11.656 -0.746 9.810 1.00 96.56 234 LEU A O 1
ATOM 1850 N N . LEU A 1 235 ? -12.417 -1.849 8.023 1.00 96.62 235 LEU A N 1
ATOM 1851 C CA . LEU A 1 235 ? -11.299 -2.793 7.975 1.00 96.62 235 LEU A CA 1
ATOM 1852 C C . LEU A 1 235 ? -9.971 -2.052 7.832 1.00 96.62 235 LEU A C 1
ATOM 1854 O O . LEU A 1 235 ? -9.046 -2.292 8.608 1.00 96.62 235 LEU A O 1
ATOM 1858 N N . LEU A 1 236 ? -9.877 -1.123 6.875 1.00 95.88 236 LEU A N 1
ATOM 1859 C CA . LEU A 1 236 ? -8.656 -0.345 6.702 1.00 95.88 236 LEU A CA 1
ATOM 1860 C C . LEU A 1 236 ? -8.355 0.486 7.960 1.00 95.88 236 LEU A C 1
ATOM 1862 O O . LEU A 1 236 ? -7.227 0.449 8.447 1.00 95.88 236 LEU A O 1
ATOM 1866 N N . GLN A 1 237 ? -9.355 1.166 8.530 1.00 94.12 237 GLN A N 1
ATOM 1867 C CA . GLN A 1 237 ? -9.219 1.925 9.780 1.00 94.12 237 GLN A CA 1
ATOM 1868 C C . GLN A 1 237 ? -8.666 1.070 10.926 1.00 94.12 237 GLN A C 1
ATOM 1870 O O . GLN A 1 237 ? -7.726 1.491 11.599 1.00 94.12 237 GLN A O 1
ATOM 1875 N N . THR A 1 238 ? -9.205 -0.134 11.127 1.00 93.25 238 THR A N 1
ATOM 1876 C CA . THR A 1 238 ? -8.757 -1.075 12.160 1.00 93.25 238 THR A CA 1
ATOM 1877 C C . THR A 1 238 ? -7.302 -1.480 11.940 1.00 93.25 238 THR A C 1
ATOM 1879 O O . THR A 1 238 ? -6.504 -1.452 12.876 1.00 93.25 238 THR A O 1
ATOM 1882 N N . LEU A 1 239 ? -6.907 -1.780 10.698 1.00 93.38 239 LEU A N 1
ATOM 1883 C CA . LEU A 1 239 ? -5.517 -2.115 10.368 1.00 93.38 239 LEU A CA 1
ATOM 1884 C C . LEU A 1 239 ? -4.550 -0.942 10.632 1.00 93.38 239 LEU A C 1
ATOM 1886 O O . LEU A 1 239 ? -3.437 -1.173 11.115 1.00 93.38 239 LEU A O 1
ATOM 1890 N N . TYR A 1 240 ? -4.968 0.304 10.370 1.00 89.81 240 TYR A N 1
ATOM 1891 C CA . TYR A 1 240 ? -4.205 1.508 10.733 1.00 89.81 240 TYR A CA 1
ATOM 1892 C C . TYR A 1 240 ? -4.104 1.685 12.253 1.00 89.81 240 TYR A C 1
ATOM 1894 O O . TYR A 1 240 ? -3.003 1.886 12.773 1.00 89.81 240 TYR A O 1
ATOM 1902 N N . GLY A 1 241 ? -5.225 1.564 12.969 1.00 85.06 241 GLY A N 1
ATOM 1903 C CA . GLY A 1 241 ? -5.284 1.708 14.424 1.00 85.06 241 GLY A CA 1
ATOM 1904 C C . GLY A 1 241 ? -4.398 0.695 15.152 1.00 85.06 241 GLY A C 1
ATOM 1905 O O . GLY A 1 241 ? -3.708 1.050 16.107 1.00 85.06 241 GLY A O 1
ATOM 1906 N N . LEU A 1 242 ? -4.335 -0.538 14.638 1.00 87.50 242 LEU A N 1
ATOM 1907 C CA . LEU A 1 242 ? -3.486 -1.618 15.153 1.00 87.50 242 LEU A CA 1
ATOM 1908 C C . LEU A 1 242 ? -2.035 -1.579 14.643 1.00 87.50 242 LEU A C 1
ATOM 1910 O O . LEU A 1 242 ? -1.237 -2.434 15.023 1.00 87.50 242 LEU A O 1
ATOM 1914 N N . ARG A 1 243 ? -1.674 -0.606 13.793 1.00 87.06 243 ARG A N 1
ATOM 1915 C CA . ARG A 1 243 ? -0.336 -0.460 13.184 1.00 87.06 243 ARG A CA 1
ATOM 1916 C C . ARG A 1 243 ? 0.148 -1.712 12.439 1.00 87.06 243 ARG A C 1
ATOM 1918 O O . ARG A 1 243 ? 1.336 -2.025 12.439 1.00 87.06 243 ARG A O 1
ATOM 1925 N N . LEU A 1 244 ? -0.771 -2.411 11.778 1.00 90.12 244 LEU A N 1
ATOM 1926 C 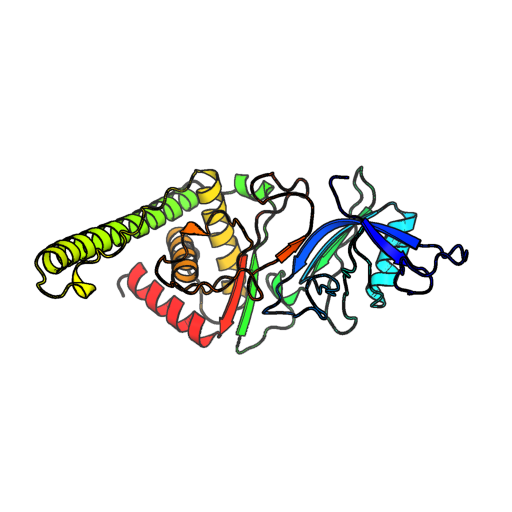CA . LEU A 1 244 ? -0.453 -3.603 10.983 1.00 90.12 244 LEU A CA 1
ATOM 1927 C C . LEU A 1 244 ? 0.025 -3.255 9.565 1.00 90.12 244 LEU A C 1
ATOM 1929 O O . LEU A 1 244 ? 0.556 -4.109 8.859 1.00 90.12 244 LEU A O 1
ATOM 1933 N N . LEU A 1 245 ? -0.153 -2.000 9.146 1.00 91.19 245 LEU A N 1
ATOM 1934 C CA . LEU A 1 245 ? 0.214 -1.522 7.818 1.00 91.19 245 LEU A CA 1
ATOM 1935 C C . LEU A 1 245 ? 1.612 -0.902 7.803 1.00 91.19 245 LEU A C 1
ATOM 1937 O O . LEU A 1 245 ? 1.932 -0.021 8.603 1.00 91.19 245 LEU A O 1
ATOM 1941 N N . ALA A 1 246 ? 2.415 -1.310 6.826 1.00 90.00 246 ALA A N 1
ATOM 1942 C CA . ALA A 1 246 ? 3.631 -0.612 6.450 1.00 90.00 246 ALA A CA 1
ATOM 1943 C C . ALA A 1 246 ? 3.282 0.520 5.477 1.00 90.00 246 ALA A C 1
ATOM 1945 O O . ALA A 1 246 ? 2.662 0.305 4.432 1.00 90.00 246 ALA A O 1
ATOM 1946 N N . LEU A 1 247 ? 3.695 1.731 5.842 1.00 87.06 247 LEU A N 1
ATOM 1947 C CA . LEU A 1 247 ? 3.416 2.962 5.114 1.00 87.06 247 LEU A CA 1
ATOM 1948 C C . LEU A 1 247 ? 4.709 3.572 4.584 1.00 87.06 247 LEU A C 1
ATOM 1950 O O . LEU A 1 247 ? 5.803 3.256 5.059 1.00 87.06 247 LEU A O 1
ATOM 1954 N N . THR A 1 248 ? 4.560 4.457 3.609 1.00 85.00 248 THR A N 1
ATOM 1955 C CA . THR A 1 248 ? 5.603 5.396 3.200 1.00 85.00 248 THR A CA 1
ATOM 1956 C C . THR A 1 248 ? 5.563 6.646 4.060 1.00 85.00 248 THR A C 1
ATOM 1958 O O . THR A 1 248 ? 4.489 7.025 4.527 1.00 85.00 248 THR A O 1
ATOM 1961 N N . ASP A 1 249 ? 6.701 7.323 4.201 1.00 77.44 249 ASP A N 1
ATOM 1962 C CA . ASP A 1 249 ? 6.749 8.630 4.859 1.00 77.44 249 ASP A CA 1
ATOM 1963 C C . ASP A 1 249 ? 5.774 9.606 4.180 1.00 77.44 249 ASP A C 1
ATOM 1965 O O . ASP A 1 249 ? 5.758 9.740 2.949 1.00 77.44 249 ASP A O 1
ATOM 1969 N N . GLY A 1 250 ? 4.939 10.263 4.990 1.00 77.25 250 GLY A N 1
ATOM 1970 C CA . GLY A 1 250 ? 3.917 11.176 4.503 1.00 77.25 250 GLY A CA 1
ATOM 1971 C C . GLY A 1 250 ? 2.735 10.483 3.823 1.00 77.25 250 GLY A C 1
ATOM 1972 O O . GLY A 1 250 ? 2.095 11.047 2.949 1.00 77.25 250 GLY A O 1
ATOM 1973 N N . ASN A 1 251 ? 2.407 9.244 4.175 1.00 87.06 251 ASN A N 1
ATOM 1974 C CA . ASN A 1 251 ? 1.170 8.644 3.679 1.00 87.06 251 ASN A CA 1
ATOM 1975 C C . ASN A 1 251 ? -0.053 9.536 4.035 1.00 87.06 251 ASN A C 1
ATOM 1977 O O . ASN A 1 251 ? -0.139 9.995 5.176 1.00 87.06 251 ASN A O 1
ATOM 1981 N N . PRO A 1 252 ? -1.033 9.753 3.126 1.00 88.00 252 PRO A N 1
ATOM 1982 C CA . PRO A 1 252 ? -2.199 10.606 3.404 1.00 88.00 252 PRO A CA 1
ATOM 1983 C C . PRO A 1 252 ? -3.012 10.193 4.641 1.00 88.00 252 PRO A C 1
ATOM 1985 O O . PRO A 1 252 ? -3.744 11.003 5.204 1.00 88.00 252 PRO A O 1
ATOM 1988 N N . LEU A 1 253 ? -2.889 8.932 5.060 1.00 89.00 253 LEU A N 1
ATOM 1989 C CA . LEU A 1 253 ? -3.609 8.343 6.185 1.00 89.00 253 LEU A CA 1
ATOM 1990 C C . LEU A 1 253 ? -2.707 8.056 7.387 1.00 89.00 253 LEU A C 1
ATOM 1992 O O . LEU A 1 253 ? -3.123 7.357 8.306 1.00 89.00 253 LEU A O 1
ATOM 1996 N N . GLU A 1 254 ? -1.483 8.585 7.414 1.00 84.62 254 GLU A N 1
ATOM 1997 C CA . GLU A 1 254 ? -0.553 8.403 8.536 1.00 84.62 254 GLU A CA 1
ATOM 1998 C C . GLU A 1 254 ? -1.180 8.834 9.874 1.00 84.62 254 GLU A C 1
ATOM 2000 O O . GLU A 1 254 ? -0.990 8.175 10.894 1.00 84.62 254 GLU A O 1
ATOM 2005 N N . ALA A 1 255 ? -2.037 9.861 9.850 1.00 82.00 255 ALA A N 1
ATOM 2006 C CA . ALA A 1 255 ? -2.766 10.352 11.018 1.00 82.00 255 ALA A CA 1
ATOM 2007 C C . ALA A 1 255 ? -3.782 9.348 11.611 1.00 82.00 255 ALA A C 1
ATOM 2009 O O . ALA A 1 255 ? -4.197 9.519 12.754 1.00 82.00 255 ALA A O 1
ATOM 2010 N N . LEU A 1 256 ? -4.183 8.298 10.876 1.00 83.12 256 LEU A N 1
ATOM 2011 C CA . LEU A 1 256 ? -5.036 7.225 11.412 1.00 83.12 256 LEU A CA 1
ATOM 2012 C C . LEU A 1 256 ? -4.268 6.263 12.337 1.00 83.12 256 LEU A C 1
ATOM 2014 O O . LEU A 1 256 ? -4.897 5.480 13.049 1.00 83.12 256 LEU A O 1
ATOM 2018 N N . GLN A 1 257 ? -2.930 6.284 12.346 1.00 79.12 257 GLN A N 1
ATOM 2019 C CA . GLN A 1 257 ? -2.161 5.472 13.288 1.00 79.12 257 GLN A CA 1
ATOM 2020 C C . GLN A 1 257 ? -2.291 6.049 14.704 1.00 79.12 257 GLN A C 1
ATOM 2022 O O . GLN A 1 257 ? -1.984 7.215 14.940 1.00 79.12 257 GLN A O 1
ATOM 2027 N N . ALA A 1 258 ? -2.724 5.227 15.668 1.00 60.66 258 ALA A N 1
ATOM 2028 C CA . ALA A 1 258 ? -3.031 5.685 17.024 1.00 60.66 258 ALA A CA 1
ATOM 2029 C C . ALA A 1 258 ? -1.862 6.471 17.677 1.00 60.66 258 ALA A C 1
ATOM 2031 O O . ALA A 1 258 ? -0.725 5.967 17.698 1.00 60.66 258 ALA A O 1
ATOM 2032 N N . PRO A 1 259 ? -2.112 7.671 18.244 1.00 49.69 259 PRO A N 1
ATOM 2033 C CA . PRO A 1 259 ? -1.129 8.413 19.029 1.00 49.69 259 PRO A CA 1
ATOM 2034 C C . PRO A 1 259 ? -0.979 7.768 20.416 1.00 49.69 259 PRO A C 1
ATOM 2036 O O . PRO A 1 259 ? -1.973 7.494 21.079 1.00 49.69 259 PRO A O 1
ATOM 2039 N N . GLY A 1 260 ? 0.251 7.508 20.879 1.00 44.62 260 GLY A N 1
ATOM 2040 C CA . GLY A 1 260 ? 0.450 6.992 22.249 1.00 44.62 260 GLY A CA 1
ATOM 2041 C C . GLY A 1 260 ? 1.676 6.117 22.504 1.00 44.62 260 GLY A C 1
ATOM 2042 O O . GLY A 1 260 ? 2.004 5.848 23.654 1.00 44.62 260 GLY A O 1
ATOM 2043 N N . SER A 1 261 ? 2.417 5.716 21.475 1.00 35.28 261 SER A N 1
ATOM 2044 C CA . SER A 1 261 ? 3.734 5.111 21.671 1.00 35.28 261 SER A CA 1
ATOM 2045 C C . SER A 1 261 ? 4.803 6.193 21.546 1.00 35.28 261 SER A C 1
ATOM 2047 O O . SER A 1 261 ? 5.225 6.537 20.445 1.00 35.28 261 SER A O 1
ATOM 2049 N N . TYR A 1 262 ? 5.269 6.707 22.686 1.00 33.88 262 TYR A N 1
ATOM 2050 C CA . TYR A 1 262 ? 6.514 7.477 22.813 1.00 33.88 262 TYR A CA 1
ATOM 2051 C C . TYR A 1 262 ? 7.767 6.631 22.501 1.00 33.88 262 TYR A C 1
ATOM 2053 O O . TYR A 1 262 ? 8.861 6.939 22.976 1.00 33.88 262 TYR A O 1
ATOM 2061 N N . PHE A 1 263 ? 7.662 5.587 21.674 1.00 29.47 263 PHE A N 1
ATOM 2062 C CA . PHE A 1 263 ? 8.832 5.078 20.984 1.00 29.47 263 PHE A CA 1
ATOM 2063 C C . PHE A 1 263 ? 9.206 6.077 19.894 1.00 29.47 263 PHE A C 1
ATOM 2065 O O . PHE A 1 263 ? 8.791 5.997 18.741 1.00 29.47 263 PHE A O 1
ATOM 2072 N N . TYR A 1 264 ? 10.065 7.011 20.304 1.00 28.33 264 TYR A N 1
ATOM 2073 C CA . TYR A 1 264 ? 11.232 7.404 19.526 1.00 28.33 264 TYR A CA 1
ATOM 2074 C C . TYR A 1 264 ? 11.836 6.149 18.885 1.00 28.33 264 TYR A C 1
ATOM 2076 O O . TYR A 1 264 ? 12.643 5.434 19.473 1.00 28.33 264 TYR A O 1
ATOM 2084 N N . GLY A 1 265 ? 11.357 5.833 17.693 1.00 30.45 265 GLY A N 1
ATOM 2085 C CA . GLY A 1 265 ? 11.572 4.538 17.079 1.00 30.45 265 GLY A CA 1
ATOM 2086 C C . GLY A 1 265 ? 11.419 4.625 15.579 1.00 30.45 265 GLY A C 1
ATOM 2087 O O . GLY A 1 265 ? 10.839 3.731 14.996 1.00 30.45 265 GLY A O 1
ATOM 2088 N N . ARG A 1 266 ? 11.954 5.709 15.002 1.00 34.19 266 ARG A N 1
ATOM 2089 C CA . ARG A 1 266 ? 12.602 5.735 13.688 1.00 34.19 266 ARG A CA 1
ATOM 2090 C C . ARG A 1 266 ? 11.761 5.171 12.530 1.00 34.19 266 ARG A C 1
ATOM 2092 O O . ARG A 1 266 ? 11.547 3.970 12.412 1.00 34.19 266 ARG A O 1
ATOM 2099 N N . SER A 1 267 ? 11.607 6.000 11.507 1.00 37.78 267 SER A N 1
ATOM 2100 C CA . SER A 1 267 ? 11.581 5.618 10.088 1.00 37.78 267 SER A CA 1
ATOM 2101 C C . SER A 1 267 ? 12.812 4.777 9.645 1.00 37.78 267 SER A C 1
ATOM 2103 O O . SER A 1 267 ? 13.230 4.827 8.496 1.00 37.78 267 SER A O 1
ATOM 2105 N N . SER A 1 268 ? 13.457 4.001 10.531 1.00 35.59 268 SER A N 1
ATOM 2106 C CA . SER A 1 268 ? 14.555 3.091 10.214 1.00 35.59 268 SER A CA 1
ATOM 2107 C C . SER A 1 268 ? 14.102 1.638 10.353 1.00 35.59 268 SER A C 1
ATOM 2109 O O . SER A 1 268 ? 14.281 1.009 11.394 1.00 35.59 268 SER A O 1
ATOM 2111 N N . GLY A 1 269 ? 13.573 1.089 9.261 1.00 42.09 269 GLY A N 1
ATOM 2112 C CA . GLY A 1 269 ? 13.787 -0.325 8.942 1.00 42.09 269 GLY A CA 1
ATOM 2113 C C . GLY A 1 269 ? 12.556 -1.180 8.653 1.00 42.09 269 GLY A C 1
ATOM 2114 O O . GLY A 1 269 ? 12.741 -2.274 8.138 1.00 42.09 269 GLY A O 1
ATOM 2115 N N . GLY A 1 270 ? 11.333 -0.724 8.946 1.00 55.41 270 GLY A N 1
ATOM 2116 C CA . GLY A 1 270 ? 10.123 -1.550 8.777 1.00 55.41 270 GLY A CA 1
ATOM 2117 C C . GLY A 1 270 ? 9.139 -1.106 7.690 1.00 55.41 270 GLY A C 1
ATOM 2118 O O . GLY A 1 270 ? 8.477 -1.958 7.095 1.00 55.41 270 GLY A O 1
ATOM 2119 N N . GLY A 1 271 ? 9.040 0.206 7.449 1.00 76.06 271 GLY A N 1
ATOM 2120 C CA . GLY A 1 271 ? 8.089 0.814 6.511 1.00 76.06 271 GLY A CA 1
ATOM 2121 C C . GLY A 1 271 ? 8.494 0.692 5.041 1.00 76.06 271 GLY A C 1
ATOM 2122 O O . GLY A 1 271 ? 9.562 0.172 4.710 1.00 76.06 271 GLY A O 1
ATOM 2123 N N . LEU A 1 272 ? 7.632 1.179 4.153 1.00 86.69 272 LEU A N 1
ATOM 2124 C CA . LEU A 1 272 ? 7.902 1.231 2.720 1.00 86.69 272 LEU A CA 1
ATOM 2125 C C . LEU A 1 272 ? 8.809 2.427 2.413 1.00 86.69 272 LEU A C 1
ATOM 2127 O O . LEU A 1 272 ? 8.458 3.572 2.681 1.00 86.69 272 LEU A O 1
ATOM 2131 N N . ALA A 1 273 ? 9.967 2.172 1.814 1.00 86.31 273 ALA A N 1
ATOM 2132 C CA . ALA A 1 273 ? 10.863 3.213 1.326 1.00 86.31 273 ALA A CA 1
ATOM 2133 C C . ALA A 1 273 ? 10.636 3.425 -0.173 1.00 86.31 273 ALA A C 1
ATOM 2135 O O . ALA A 1 273 ? 10.754 2.483 -0.960 1.00 86.31 273 ALA A O 1
ATOM 2136 N N . VAL A 1 274 ? 10.324 4.658 -0.572 1.00 85.88 274 VAL A N 1
ATOM 2137 C CA . VAL A 1 274 ? 10.136 5.030 -1.980 1.00 85.88 274 VAL A CA 1
ATOM 2138 C C . VAL A 1 274 ? 11.314 5.874 -2.443 1.00 85.88 274 VAL A C 1
ATOM 2140 O O . VAL A 1 274 ? 11.666 6.870 -1.821 1.00 85.88 274 VAL A O 1
ATOM 2143 N N . HIS A 1 275 ? 11.916 5.475 -3.558 1.00 83.62 275 HIS A N 1
ATOM 2144 C CA . HIS A 1 275 ? 12.993 6.195 -4.224 1.00 83.62 275 HIS A CA 1
ATOM 2145 C C . HIS A 1 275 ? 12.532 6.612 -5.629 1.00 83.62 275 HIS A C 1
ATOM 2147 O O . HIS A 1 275 ? 12.063 5.781 -6.404 1.00 83.62 275 HIS A O 1
ATOM 2153 N N . GLY A 1 276 ? 12.660 7.894 -5.960 1.00 75.19 276 GLY A N 1
ATOM 2154 C CA . GLY A 1 276 ? 12.168 8.521 -7.195 1.00 75.19 276 GLY A CA 1
ATOM 2155 C C . GLY A 1 276 ? 12.103 10.044 -7.009 1.00 75.19 276 GLY A C 1
ATOM 2156 O O . GLY A 1 276 ? 12.566 10.533 -5.975 1.00 75.19 276 GLY A O 1
ATOM 2157 N N . PRO A 1 277 ? 11.577 10.825 -7.966 1.00 63.94 277 PRO A N 1
ATOM 2158 C CA . PRO A 1 277 ? 11.352 12.243 -7.725 1.00 63.94 277 PRO A CA 1
ATOM 2159 C C . PRO A 1 277 ? 10.201 12.487 -6.747 1.00 63.94 277 PRO A C 1
ATOM 2161 O O . PRO A 1 277 ? 9.089 12.019 -6.965 1.00 63.94 277 PRO A O 1
ATOM 2164 N N . GLY A 1 278 ? 10.469 13.329 -5.747 1.00 54.88 278 GLY A N 1
ATOM 2165 C CA . GLY A 1 278 ? 9.455 14.110 -5.036 1.00 54.88 278 GLY A CA 1
ATOM 2166 C C . GLY A 1 278 ? 8.813 13.478 -3.797 1.00 54.88 278 GLY A C 1
ATOM 2167 O O . GLY A 1 278 ? 8.667 12.265 -3.674 1.00 54.88 278 GLY A O 1
ATOM 2168 N N . GLU A 1 279 ? 8.433 14.372 -2.881 1.00 50.16 279 GLU A N 1
ATOM 2169 C CA . GLU A 1 279 ? 7.578 14.155 -1.710 1.00 50.16 279 GLU A CA 1
ATOM 2170 C C . GLU A 1 279 ? 6.158 13.761 -2.148 1.00 50.16 279 GLU A C 1
ATOM 2172 O O . GLU A 1 279 ? 5.658 14.272 -3.144 1.00 50.16 279 GLU A O 1
ATOM 2177 N N . TRP A 1 280 ? 5.477 12.905 -1.386 1.00 47.81 280 TRP A N 1
ATOM 2178 C CA . TRP A 1 280 ? 4.155 12.337 -1.704 1.00 47.81 280 TRP A CA 1
ATOM 2179 C C . TRP A 1 280 ? 3.047 13.338 -2.109 1.00 47.81 280 TRP A C 1
ATOM 2181 O O . TRP A 1 280 ? 2.107 12.930 -2.789 1.00 47.81 280 TRP A O 1
ATOM 2191 N N . ARG A 1 281 ? 3.130 14.618 -1.695 1.00 41.56 281 ARG A N 1
ATOM 2192 C CA . ARG A 1 281 ? 2.177 15.694 -2.063 1.00 41.56 281 ARG A CA 1
ATOM 2193 C C . ARG A 1 281 ? 2.441 16.315 -3.427 1.00 41.56 281 ARG A C 1
ATOM 2195 O O . ARG A 1 281 ? 1.545 16.914 -4.015 1.00 41.56 281 ARG A O 1
ATOM 2202 N N . ALA A 1 282 ? 3.663 16.213 -3.936 1.00 44.72 282 ALA A N 1
ATOM 2203 C CA . ALA A 1 282 ? 3.904 16.500 -5.333 1.00 44.72 282 ALA A CA 1
ATOM 2204 C C . ALA A 1 282 ? 3.431 15.259 -6.074 1.00 44.72 282 ALA A C 1
ATOM 2206 O O . ALA A 1 282 ? 4.104 14.236 -5.986 1.00 44.72 282 ALA A O 1
ATOM 2207 N N . ASN A 1 283 ? 2.266 15.341 -6.732 1.00 44.19 283 ASN A N 1
ATOM 2208 C CA . ASN A 1 283 ? 1.786 14.322 -7.666 1.00 44.19 283 ASN A CA 1
ATOM 2209 C C . ASN A 1 283 ? 2.988 13.661 -8.327 1.00 44.19 283 ASN A C 1
ATOM 2211 O O . ASN A 1 283 ? 3.711 14.322 -9.081 1.00 44.19 283 ASN A O 1
ATOM 2215 N N . ASP A 1 284 ? 3.232 12.399 -7.971 1.00 57.69 284 ASP A N 1
ATOM 2216 C CA . ASP A 1 284 ? 4.240 11.620 -8.654 1.00 57.69 284 ASP A CA 1
ATOM 2217 C C . ASP A 1 284 ? 3.858 11.674 -10.122 1.00 57.69 284 ASP A C 1
ATOM 2219 O O . ASP A 1 284 ? 2.801 11.177 -10.515 1.00 57.69 284 ASP A O 1
ATOM 2223 N N . ASP A 1 285 ? 4.673 12.327 -10.938 1.00 65.31 285 ASP A N 1
ATOM 2224 C CA . ASP A 1 285 ? 4.391 12.467 -12.356 1.00 65.31 285 ASP A CA 1
ATOM 2225 C C . ASP A 1 285 ? 4.495 11.119 -13.083 1.00 65.31 285 ASP A C 1
ATOM 2227 O O . ASP A 1 285 ? 4.141 11.023 -14.256 1.00 65.31 285 ASP A O 1
ATOM 2231 N N . CYS A 1 286 ? 4.880 10.051 -12.372 1.00 75.94 286 CYS A N 1
ATOM 2232 C CA . CYS A 1 286 ? 4.776 8.669 -12.829 1.00 75.94 286 CYS A CA 1
ATOM 2233 C C . CYS A 1 286 ? 3.388 8.040 -12.604 1.00 75.94 286 CYS A C 1
ATOM 2235 O O . CYS A 1 286 ? 3.143 6.931 -13.096 1.00 75.94 286 CYS A O 1
ATOM 2237 N N . GLY A 1 287 ? 2.481 8.739 -11.909 1.00 85.44 287 GLY A N 1
ATOM 2238 C CA . GLY A 1 287 ? 1.065 8.397 -11.789 1.00 85.44 287 GLY A CA 1
ATOM 2239 C C . GLY A 1 287 ? 0.725 7.360 -10.721 1.00 85.44 287 GLY A C 1
ATOM 2240 O O . GLY A 1 287 ? -0.333 6.742 -10.826 1.00 85.44 287 GLY A O 1
ATOM 2241 N N . TYR A 1 288 ? 1.576 7.143 -9.715 1.00 88.19 288 TYR A N 1
ATOM 2242 C CA . TYR A 1 288 ? 1.303 6.204 -8.620 1.00 88.19 288 TYR A CA 1
ATOM 2243 C C . TYR A 1 288 ? 0.878 6.924 -7.343 1.00 88.19 288 TYR A C 1
ATOM 2245 O O . TYR A 1 288 ? 1.492 7.916 -6.946 1.00 88.19 288 TYR A O 1
ATOM 2253 N N . LEU A 1 289 ? -0.118 6.373 -6.649 1.00 90.12 289 LEU A N 1
ATOM 2254 C CA . LEU A 1 289 ? -0.431 6.796 -5.286 1.00 90.12 289 LEU A CA 1
ATOM 2255 C C . LEU A 1 289 ? 0.578 6.233 -4.282 1.00 90.12 289 LEU A C 1
ATOM 2257 O O . LEU A 1 289 ? 1.313 5.288 -4.579 1.00 90.12 289 LEU A O 1
ATOM 2261 N N . ALA A 1 290 ? 0.594 6.811 -3.078 1.00 89.12 290 ALA A N 1
ATOM 2262 C CA . ALA A 1 290 ? 1.409 6.313 -1.977 1.00 89.12 290 ALA A CA 1
ATOM 2263 C C . ALA A 1 290 ? 1.069 4.833 -1.698 1.00 89.12 290 ALA A C 1
ATOM 2265 O O . ALA A 1 290 ? -0.109 4.521 -1.489 1.00 89.12 290 ALA A O 1
ATOM 2266 N N . PRO A 1 291 ? 2.048 3.911 -1.717 1.00 92.38 291 PRO A N 1
ATOM 2267 C CA . PRO A 1 291 ? 1.781 2.505 -1.475 1.00 92.38 291 PRO A CA 1
ATOM 2268 C C . PRO A 1 291 ? 1.475 2.224 0.000 1.00 92.38 291 PRO A C 1
ATOM 2270 O O . PRO A 1 291 ? 2.001 2.876 0.905 1.00 92.38 291 PRO A O 1
ATOM 2273 N N . VAL A 1 292 ? 0.656 1.200 0.223 1.00 93.25 292 VAL A N 1
ATOM 2274 C CA . VAL A 1 292 ? 0.368 0.611 1.537 1.00 93.25 292 VAL A CA 1
ATOM 2275 C C . VAL A 1 292 ? 0.639 -0.880 1.452 1.00 93.25 292 VAL A C 1
ATOM 2277 O O . VAL A 1 292 ? 0.251 -1.525 0.477 1.00 93.25 292 VAL A O 1
ATOM 2280 N N . ALA A 1 293 ? 1.297 -1.437 2.461 1.00 94.06 293 ALA A N 1
ATOM 2281 C CA . ALA A 1 293 ? 1.588 -2.861 2.523 1.00 94.06 293 ALA A CA 1
ATOM 2282 C C . ALA A 1 293 ? 1.081 -3.482 3.824 1.00 94.06 293 ALA A C 1
ATOM 2284 O O . ALA A 1 293 ? 1.081 -2.839 4.871 1.00 94.06 293 ALA A O 1
ATOM 2285 N N . LEU A 1 294 ? 0.672 -4.745 3.756 1.00 93.88 294 LEU A N 1
ATOM 2286 C CA . LEU A 1 294 ? 0.266 -5.548 4.906 1.00 93.88 294 LEU A CA 1
ATOM 2287 C C . LEU A 1 294 ? 1.006 -6.878 4.851 1.00 93.88 294 LEU A C 1
ATOM 2289 O O . LEU A 1 294 ? 0.988 -7.537 3.813 1.00 93.88 294 LEU A O 1
ATOM 2293 N N . HIS A 1 295 ? 1.621 -7.272 5.963 1.00 92.62 295 HIS A N 1
ATOM 2294 C CA . HIS A 1 295 ? 2.130 -8.622 6.185 1.00 92.62 295 HIS A CA 1
ATOM 2295 C C . HIS A 1 295 ? 1.527 -9.142 7.488 1.00 92.62 295 HIS A C 1
ATOM 2297 O O . HIS A 1 295 ? 1.783 -8.577 8.549 1.00 92.62 295 HIS A O 1
ATOM 2303 N N . ILE A 1 296 ? 0.685 -10.168 7.402 1.00 91.88 296 ILE A N 1
ATOM 2304 C CA . ILE A 1 296 ? -0.099 -10.659 8.537 1.00 91.88 296 ILE A CA 1
ATOM 2305 C C . ILE A 1 296 ? -0.263 -12.176 8.477 1.00 91.88 296 ILE A C 1
ATOM 2307 O O . ILE A 1 296 ? -0.366 -12.763 7.401 1.00 91.88 296 ILE A O 1
ATOM 2311 N N . GLU A 1 297 ? -0.312 -12.820 9.638 1.00 93.62 297 GLU A N 1
ATOM 2312 C CA . GLU A 1 297 ? -0.705 -14.224 9.746 1.00 93.62 297 GLU A CA 1
ATOM 2313 C C . GLU A 1 297 ? -2.189 -14.401 9.403 1.00 93.62 297 GLU A C 1
ATOM 2315 O O . GLU A 1 297 ? -3.037 -13.606 9.815 1.00 93.62 297 GLU A O 1
ATOM 2320 N N . GLN A 1 298 ? -2.533 -15.480 8.700 1.00 93.75 298 GLN A N 1
ATOM 2321 C CA . GLN A 1 298 ? -3.923 -15.773 8.353 1.00 93.75 298 GLN A CA 1
ATOM 2322 C C . GLN A 1 298 ? -4.798 -15.916 9.599 1.00 93.75 298 GLN A C 1
ATOM 2324 O O . GLN A 1 298 ? -5.902 -15.386 9.621 1.00 93.75 298 GLN A O 1
ATOM 2329 N N . ALA A 1 299 ? -4.313 -16.590 10.649 1.00 94.31 299 ALA A N 1
ATOM 2330 C CA . ALA A 1 299 ? -5.060 -16.737 11.900 1.00 94.31 299 ALA A CA 1
ATOM 2331 C C . ALA A 1 299 ? -5.407 -15.370 12.509 1.00 94.31 299 ALA A C 1
ATOM 2333 O O . ALA A 1 299 ? -6.570 -15.111 12.814 1.00 94.31 299 ALA A O 1
ATOM 2334 N N . LYS A 1 300 ? -4.423 -14.464 12.565 1.00 94.56 300 LYS A N 1
ATOM 2335 C CA . LYS A 1 300 ? -4.612 -13.099 13.061 1.00 94.56 300 LYS A CA 1
ATOM 2336 C C . LYS A 1 300 ? -5.591 -12.299 12.205 1.00 94.56 300 LYS A C 1
ATOM 2338 O O . LYS A 1 300 ? -6.440 -11.600 12.748 1.00 94.56 300 LYS A O 1
ATOM 2343 N N . LEU A 1 301 ? -5.505 -12.413 10.878 1.00 95.12 301 LEU A N 1
ATOM 2344 C CA . LEU A 1 301 ? -6.473 -11.780 9.980 1.00 95.12 301 LEU A CA 1
ATOM 2345 C C . LEU A 1 301 ? -7.891 -12.322 10.216 1.00 95.12 301 LEU A C 1
ATOM 2347 O O . LEU A 1 301 ? -8.838 -11.543 10.249 1.00 95.12 301 LEU A O 1
ATOM 2351 N N . GLY A 1 302 ? -8.036 -13.634 10.411 1.00 95.44 302 GLY A N 1
ATOM 2352 C CA . GLY A 1 302 ? -9.318 -14.274 10.702 1.00 95.44 302 GLY A CA 1
ATOM 2353 C C . GLY A 1 302 ? -9.955 -13.782 12.002 1.00 95.44 302 GLY A C 1
ATOM 2354 O O . GLY A 1 302 ? -11.144 -13.478 12.006 1.00 95.44 302 GLY A O 1
ATOM 2355 N N . GLU A 1 303 ? -9.171 -13.646 13.077 1.00 95.62 303 GLU A N 1
ATOM 2356 C CA . GLU A 1 303 ? -9.625 -13.051 14.346 1.00 95.62 303 GLU A CA 1
ATOM 2357 C C . GLU A 1 303 ? -10.155 -11.629 14.139 1.00 95.62 303 GLU A C 1
ATOM 2359 O O . GLU A 1 303 ? -11.280 -11.327 14.527 1.00 95.62 303 GLU A O 1
ATOM 2364 N N . LEU A 1 304 ? -9.373 -10.782 13.461 1.00 95.31 304 LEU A N 1
ATOM 2365 C CA . LEU A 1 304 ? -9.737 -9.385 13.212 1.00 95.31 304 LEU A CA 1
ATOM 2366 C C . LEU A 1 304 ? -11.002 -9.258 12.365 1.00 95.31 304 LEU A C 1
ATOM 2368 O O . LEU A 1 304 ? -11.862 -8.431 12.658 1.00 95.31 304 LEU A O 1
ATOM 2372 N N . LEU A 1 305 ? -11.126 -10.074 11.315 1.00 95.88 305 LEU A N 1
ATOM 2373 C CA . LEU A 1 305 ? -12.318 -10.088 10.471 1.00 95.88 305 LEU A CA 1
ATOM 2374 C C . LEU A 1 305 ? -13.544 -10.572 11.246 1.00 95.88 305 LEU A C 1
ATOM 2376 O O . LEU A 1 305 ? -14.624 -10.021 11.059 1.00 95.88 305 LEU A O 1
ATOM 2380 N N . ALA A 1 306 ? -13.387 -11.569 12.120 1.00 94.56 306 ALA A N 1
ATOM 2381 C CA . ALA A 1 306 ? -14.477 -12.073 12.945 1.00 94.56 306 ALA A CA 1
ATOM 2382 C C . ALA A 1 306 ? -14.946 -11.035 13.975 1.00 94.56 306 ALA A C 1
ATOM 2384 O O . ALA A 1 306 ? -16.149 -10.845 14.124 1.00 94.56 306 ALA A O 1
ATOM 2385 N N . GLU A 1 307 ? -14.027 -10.353 14.662 1.00 94.06 307 GLU A N 1
ATOM 2386 C CA . GLU A 1 307 ? -14.360 -9.267 15.595 1.00 94.06 307 GLU A CA 1
ATOM 2387 C C . GLU A 1 307 ? -15.061 -8.115 14.873 1.00 94.06 307 GLU A C 1
ATOM 2389 O O . GLU A 1 307 ? -16.169 -7.734 15.244 1.00 94.06 307 GLU A O 1
ATOM 2394 N N . LEU A 1 308 ? -14.482 -7.644 13.766 1.00 94.12 308 LEU A N 1
ATOM 2395 C CA . LEU A 1 308 ? -15.064 -6.556 12.989 1.00 94.12 308 LEU A CA 1
ATOM 2396 C C . LEU A 1 308 ? -16.440 -6.918 12.411 1.00 94.12 308 LEU A C 1
ATOM 2398 O O . LEU A 1 308 ? -17.326 -6.070 12.339 1.00 94.12 308 LEU A O 1
ATOM 2402 N N . ALA A 1 309 ? -16.638 -8.171 11.995 1.00 92.94 309 ALA A N 1
ATOM 2403 C CA . ALA A 1 309 ? -17.927 -8.641 11.499 1.00 92.94 309 ALA A CA 1
ATOM 2404 C C . ALA A 1 309 ? -19.000 -8.666 12.596 1.00 92.94 309 ALA A C 1
ATOM 2406 O O . ALA A 1 309 ? -20.134 -8.285 12.312 1.00 92.94 309 ALA A O 1
ATOM 2407 N N . LYS A 1 310 ? -18.663 -9.063 13.830 1.00 92.00 310 LYS A N 1
ATOM 2408 C CA . LYS A 1 310 ? -19.602 -9.012 14.965 1.00 92.00 310 LYS A CA 1
ATOM 2409 C C . LYS A 1 310 ? -20.068 -7.586 15.227 1.00 92.00 310 LYS A C 1
ATOM 2411 O O . LYS A 1 310 ? -21.270 -7.338 15.284 1.00 92.00 310 LYS A O 1
ATOM 2416 N N . ASP A 1 311 ? -19.121 -6.652 15.282 1.00 86.75 311 ASP A N 1
ATOM 2417 C CA . ASP A 1 311 ? -19.411 -5.236 15.513 1.00 86.75 311 ASP A CA 1
ATOM 2418 C C . ASP A 1 311 ? -20.238 -4.628 14.372 1.00 86.75 311 ASP A C 1
ATOM 2420 O O . ASP A 1 311 ? -21.157 -3.845 14.603 1.00 86.75 311 ASP A O 1
ATOM 2424 N N . TYR A 1 312 ? -19.939 -4.999 13.124 1.00 90.19 312 TYR A N 1
ATOM 2425 C CA . TYR A 1 312 ? -20.619 -4.448 11.952 1.00 90.19 312 TYR A CA 1
ATOM 2426 C C . TYR A 1 312 ? -22.032 -5.013 11.751 1.00 90.19 312 TYR A C 1
ATOM 2428 O O . TYR A 1 312 ? -22.954 -4.268 11.415 1.00 90.19 312 TYR A O 1
ATOM 2436 N N . PHE A 1 313 ? -22.218 -6.321 11.938 1.00 88.88 313 PHE A N 1
ATOM 2437 C CA . PHE A 1 313 ? -23.504 -6.986 11.710 1.00 88.88 313 PHE A CA 1
ATOM 2438 C C . PHE A 1 313 ? -24.377 -7.094 12.970 1.00 88.88 313 PHE A C 1
ATOM 2440 O O . PHE A 1 313 ? -25.536 -7.488 12.847 1.00 88.88 313 PHE A O 1
ATOM 2447 N N . ASN A 1 314 ? -23.870 -6.711 14.149 1.00 78.06 314 ASN A N 1
ATOM 2448 C CA . ASN A 1 314 ? -24.519 -6.899 15.454 1.00 78.06 314 ASN A CA 1
ATOM 2449 C C . ASN A 1 314 ? -24.898 -8.369 15.729 1.00 78.06 314 ASN A C 1
ATOM 2451 O O . ASN A 1 314 ? -26.034 -8.654 16.119 1.00 78.06 314 ASN A O 1
ATOM 2455 N N . VAL A 1 315 ? -23.964 -9.299 15.489 1.00 54.72 315 VAL A N 1
ATOM 2456 C CA . VAL A 1 315 ? -24.151 -10.757 15.668 1.00 54.72 315 VAL A CA 1
ATOM 2457 C C . VAL A 1 315 ? -23.216 -11.305 16.736 1.00 54.72 315 VAL A C 1
ATOM 2459 O O . VAL A 1 315 ? -22.041 -10.880 16.761 1.00 54.72 315 VAL A O 1
#

Secondary structure (DSSP, 8-state):
--SPEEEEETT-----TT--------EEEEEEEEEEE-TTTS--BS-GGG-EE--SEEEEEE-HHHHHHHHHHHHTTPPEEETTSS-EE---TTS--EEPPPEEETTEEEEEEE-HHHHSSS-SS--SSEEEEEE--BGGGGGG--HHHHHHHHHHHHHHHHHHHHHHHHHHHHHHHHHT-S-GGGGSPPPPPPPP---HHHHHHHHHHHHHHHHHHHTT-SS-----HHHHHHHHHHHHHTT-EEE-TT-TTGGGSPS-------SSSSS-EEESSS-TTS--TT-BPPPEEEEEEHHHHHHHHHHHHHHHHT-

Radius of gyration: 23.03 Å; Cα contacts (8 Å, |Δi|>4): 515; chains: 1; bounding box: 67×40×74 Å

Nearest PDB structures (foldseek):
  8eon-assembly1_o  TM=2.984E-01  e=7.055E+00  Pseudomonas phage vB_PaeM_E217
  6umx-assembly1_B  TM=1.807E-01  e=3.447E+00  Homo sapiens

Solvent-accessible surface area (backbone atoms only — not comparable to full-atom values): 17537 Å² total; per-residue (Å²): 125,79,50,49,40,32,37,34,39,74,85,68,55,79,90,56,92,85,63,84,66,92,66,90,67,57,64,29,51,31,40,37,56,38,32,36,28,34,39,65,84,40,63,51,46,75,55,90,73,47,22,33,41,33,55,50,30,38,32,33,31,11,46,73,73,29,34,55,55,40,53,55,42,38,66,71,38,42,59,26,38,38,64,98,53,59,30,30,43,40,50,63,70,90,53,78,62,42,70,51,83,72,42,82,54,99,84,28,34,36,40,45,36,31,40,41,62,37,61,46,59,76,39,97,67,72,59,93,58,45,46,53,43,47,41,59,57,52,47,77,55,53,81,67,56,46,72,65,30,45,50,22,35,53,51,44,51,51,52,53,38,51,52,49,51,53,50,39,54,51,50,50,59,48,32,58,55,23,62,71,44,87,51,75,85,53,40,64,68,76,85,74,78,77,78,82,83,74,55,72,66,40,42,34,48,47,32,47,50,19,52,56,42,45,56,39,45,39,61,70,45,97,54,88,60,72,85,49,47,49,56,24,32,45,51,47,50,51,37,31,49,70,64,52,53,31,44,31,85,75,37,80,61,55,82,54,39,65,87,81,72,85,64,90,66,67,102,72,60,60,42,36,46,78,49,51,48,73,58,74,84,50,72,40,90,86,40,52,41,81,47,42,30,39,67,45,45,46,69,60,52,47,52,51,50,52,52,52,45,26,72,71,69,74,101

pLDDT: mean 84.11, std 16.03, range [28.33, 98.31]

Foldseek 3Di:
DQFWKWKAFPVLDDDDPPPPPDDPTDIQIWTWLKFKAFCQVPNWDDDDQQTATEGQKTKIFDAPVRCVVVVVCQCVQRWIDIPPTNYIYTHDNPAPKDWPDWDQDPRHIMIMIHRCLADPLADPDADPWKHKYKDKDFLVCLVVQDPQLLVLLVVVLVVVQVVLVVVQVVQVVLQVVQCPDPDPVSNDRDDRDDRDDADSSLSSVLSRSLQRVQSSCCSRAPDHQDNRSNSSSVLVLVCQCVVQKAWEPPASCVSSHDPDPPPPPDVPGGHMYMHTGDDQVPCSPVRIHTMMMGMDTNVVVNVSRVVSCCVVVVD